Protein AF-A0A455URT0-F1 (afdb_monomer_lite)

Structure (mmCIF, N/CA/C/O backbone):
data_AF-A0A455URT0-F1
#
_entry.id   AF-A0A455URT0-F1
#
loop_
_atom_site.group_PDB
_atom_site.id
_atom_site.type_symbol
_atom_site.label_atom_id
_atom_site.label_alt_id
_atom_site.label_comp_id
_atom_site.label_asym_id
_atom_site.label_entity_id
_atom_site.label_seq_id
_atom_site.pdbx_PDB_ins_code
_atom_site.Cartn_x
_atom_site.Cartn_y
_atom_site.Cartn_z
_atom_site.occupancy
_atom_site.B_iso_or_equiv
_atom_site.auth_seq_id
_atom_site.auth_comp_id
_atom_site.auth_asym_id
_atom_site.auth_atom_id
_atom_site.pdbx_PDB_model_num
ATOM 1 N N . MET A 1 1 ? -12.217 -16.930 -25.589 1.00 48.00 1 MET A N 1
ATOM 2 C CA . MET A 1 1 ? -11.217 -16.980 -24.500 1.00 48.00 1 MET A CA 1
ATOM 3 C C . MET A 1 1 ? -11.124 -18.417 -24.024 1.00 48.00 1 MET A C 1
ATOM 5 O O . MET A 1 1 ? -12.172 -19.019 -23.833 1.00 48.00 1 MET A O 1
ATOM 9 N N . LYS A 1 2 ? -9.920 -18.986 -23.893 1.00 61.09 2 LYS A N 1
ATOM 10 C CA . LYS A 1 2 ? -9.748 -20.207 -23.088 1.00 61.09 2 LYS A CA 1
ATOM 11 C C . LYS A 1 2 ? -9.904 -19.805 -21.618 1.00 61.09 2 LYS A C 1
ATOM 13 O O . LYS A 1 2 ? -9.443 -18.723 -21.259 1.00 61.09 2 LYS A O 1
ATOM 18 N N . GLY A 1 3 ? -10.580 -20.623 -20.815 1.00 75.56 3 GLY A N 1
ATOM 19 C CA . GLY A 1 3 ? -10.570 -20.446 -19.363 1.00 75.56 3 GLY A CA 1
ATOM 20 C C . GLY A 1 3 ? -9.147 -20.624 -18.839 1.00 75.56 3 GLY A C 1
ATOM 21 O O . GLY A 1 3 ? -8.399 -21.433 -19.388 1.00 75.56 3 GLY A O 1
ATOM 22 N N . ALA A 1 4 ? -8.768 -19.830 -17.844 1.00 79.69 4 ALA A N 1
ATOM 23 C CA . ALA A 1 4 ? -7.554 -20.055 -17.073 1.00 79.69 4 ALA A CA 1
ATOM 24 C C . ALA A 1 4 ? -7.911 -20.902 -15.847 1.00 79.69 4 ALA A C 1
ATOM 26 O O . ALA A 1 4 ? -8.999 -20.736 -15.288 1.00 79.69 4 ALA A O 1
ATOM 27 N N . ASP A 1 5 ? -7.008 -21.796 -15.453 1.00 87.00 5 ASP A N 1
ATOM 28 C CA . ASP A 1 5 ? -7.160 -22.555 -14.217 1.00 87.00 5 ASP A CA 1
ATOM 29 C C . ASP A 1 5 ? -7.075 -21.609 -13.012 1.00 87.00 5 ASP A C 1
ATOM 31 O O . ASP A 1 5 ? -6.348 -20.612 -13.031 1.00 87.00 5 ASP A O 1
ATOM 35 N N . TYR A 1 6 ? -7.848 -21.906 -11.968 1.00 84.25 6 TYR A N 1
ATOM 36 C CA . TYR A 1 6 ? -7.786 -21.151 -10.722 1.00 84.25 6 TYR A CA 1
ATOM 37 C C . TYR A 1 6 ? -6.433 -21.380 -10.043 1.00 84.25 6 TYR A C 1
ATOM 39 O O . TYR A 1 6 ? -6.019 -22.520 -9.833 1.00 84.25 6 TYR A O 1
ATOM 47 N N . VAL A 1 7 ? -5.773 -20.286 -9.671 1.00 83.44 7 VAL A N 1
ATOM 48 C CA . VAL A 1 7 ? -4.539 -20.295 -8.887 1.00 83.44 7 VAL A CA 1
ATOM 49 C C . VAL A 1 7 ? -4.866 -19.734 -7.510 1.00 83.44 7 VAL A C 1
ATOM 51 O O . VAL A 1 7 ? -5.493 -18.679 -7.397 1.00 83.44 7 VAL A O 1
ATOM 54 N N . VAL A 1 8 ? -4.467 -20.461 -6.468 1.00 86.12 8 VAL A N 1
ATOM 55 C CA . VAL A 1 8 ? -4.637 -20.025 -5.078 1.00 86.12 8 VAL A CA 1
ATOM 56 C C . VAL A 1 8 ? -3.819 -18.743 -4.857 1.00 86.12 8 VAL A C 1
ATOM 58 O O . VAL A 1 8 ? -2.704 -18.658 -5.377 1.00 86.12 8 VAL A O 1
ATOM 61 N N . PRO A 1 9 ? -4.335 -17.744 -4.115 1.00 84.62 9 PRO A N 1
ATOM 62 C CA . PRO A 1 9 ? -3.558 -16.566 -3.745 1.00 84.62 9 PRO A CA 1
ATOM 63 C C . PRO A 1 9 ? -2.245 -16.942 -3.056 1.00 84.62 9 PRO A C 1
ATOM 65 O O . PRO A 1 9 ? -2.187 -17.914 -2.305 1.00 84.62 9 PRO A O 1
ATOM 68 N N . HIS A 1 10 ? -1.207 -16.136 -3.269 1.00 85.62 10 HIS A N 1
ATOM 69 C CA . HIS A 1 10 ? 0.114 -16.365 -2.674 1.00 85.62 10 HIS A CA 1
ATOM 70 C C . HIS A 1 10 ? 0.103 -16.236 -1.145 1.00 85.62 10 HIS A C 1
ATOM 72 O O . HIS A 1 10 ? 0.970 -16.772 -0.463 1.00 85.62 10 HIS A O 1
ATOM 78 N N . GLU A 1 11 ? -0.906 -15.554 -0.601 1.00 89.12 11 GLU A N 1
ATOM 79 C CA . GLU A 1 11 ? -1.123 -15.421 0.829 1.00 89.12 11 GLU A CA 1
ATOM 80 C C . GLU A 1 11 ? -2.595 -15.659 1.162 1.00 89.12 11 GLU A C 1
ATOM 82 O O . GLU A 1 11 ? -3.495 -15.058 0.567 1.00 89.12 11 GLU A O 1
ATOM 87 N N . ILE A 1 12 ? -2.816 -16.539 2.135 1.00 92.31 12 ILE A N 1
ATOM 88 C CA . ILE A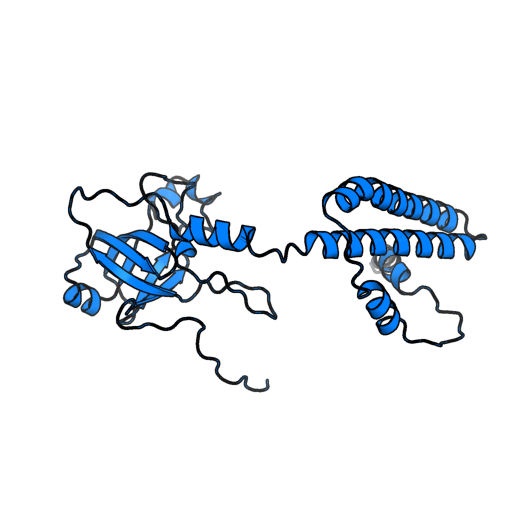 1 12 ? -4.122 -16.885 2.692 1.00 92.31 12 ILE A CA 1
ATOM 89 C C . ILE A 1 12 ? -4.144 -16.550 4.185 1.00 92.31 12 ILE A C 1
ATOM 91 O O . ILE A 1 12 ? -3.096 -16.451 4.827 1.00 92.31 12 ILE A O 1
ATOM 95 N N . VAL A 1 13 ? -5.344 -16.347 4.725 1.00 95.00 13 VAL A N 1
ATOM 96 C CA . VAL A 1 13 ? -5.545 -16.149 6.165 1.00 95.00 13 VAL A CA 1
ATOM 97 C C . VAL A 1 13 ? -5.275 -17.438 6.936 1.00 95.00 13 VAL A C 1
ATOM 99 O O . VAL A 1 13 ? -5.480 -18.538 6.418 1.00 95.00 13 VAL A O 1
ATOM 102 N N . ASP A 1 14 ? -4.828 -17.291 8.177 1.00 95.56 14 ASP A N 1
ATOM 103 C CA . ASP A 1 14 ? -4.609 -18.384 9.124 1.00 95.56 14 ASP A CA 1
ATOM 104 C C . ASP A 1 14 ? -5.007 -17.961 10.547 1.00 95.56 14 ASP A C 1
ATOM 106 O O . ASP A 1 14 ? -5.666 -16.939 10.741 1.00 95.56 14 ASP A O 1
ATOM 110 N N . GLU A 1 15 ? -4.667 -18.776 11.546 1.00 95.38 15 GLU A N 1
ATOM 111 C CA . GLU A 1 15 ? -5.014 -18.507 12.945 1.00 95.38 15 GLU A CA 1
ATOM 112 C C . GLU A 1 15 ? -4.318 -17.249 13.497 1.00 95.38 15 GLU A C 1
ATOM 114 O O . GLU A 1 15 ? -4.901 -16.555 14.332 1.00 95.38 15 GLU A O 1
ATOM 119 N N . ASP A 1 16 ? -3.121 -16.920 12.999 1.00 96.00 16 ASP A N 1
ATOM 120 C CA . ASP A 1 16 ? -2.343 -15.754 13.433 1.00 96.00 16 ASP A CA 1
ATOM 121 C C . ASP A 1 16 ? -2.785 -14.464 12.719 1.00 96.00 16 ASP A C 1
ATOM 123 O O . ASP A 1 16 ? -2.787 -13.384 13.320 1.00 96.00 16 ASP A O 1
ATOM 127 N N . TYR A 1 17 ? -3.194 -14.577 11.450 1.00 96.94 17 TYR A N 1
ATOM 128 C CA . TYR A 1 17 ? -3.644 -13.488 10.580 1.00 96.94 17 TYR A CA 1
ATOM 129 C C . TYR A 1 17 ? -5.013 -13.822 9.957 1.00 96.94 17 TYR A C 1
ATOM 131 O O . TYR A 1 17 ? -5.090 -14.181 8.775 1.00 96.94 17 TYR A O 1
ATOM 139 N N . PRO A 1 18 ? -6.110 -13.712 10.732 1.00 96.88 18 PRO A N 1
ATOM 140 C CA . PRO A 1 18 ? -7.411 -14.274 10.366 1.00 96.88 18 PRO A CA 1
ATOM 141 C C . PRO A 1 18 ? -8.256 -13.400 9.426 1.00 96.88 18 PRO A C 1
ATOM 143 O O . PRO A 1 18 ? -9.383 -13.778 9.108 1.00 96.88 18 PRO A O 1
ATOM 146 N N . LEU A 1 19 ? -7.771 -12.223 9.014 1.00 97.50 19 LEU A N 1
ATOM 147 C CA . LEU A 1 19 ? -8.542 -11.250 8.233 1.00 97.50 19 LEU A CA 1
ATOM 148 C C . LEU A 1 19 ? -7.900 -10.972 6.870 1.00 97.50 19 LEU A C 1
ATOM 150 O O . LEU A 1 19 ? -6.680 -10.874 6.746 1.00 97.50 19 LEU A O 1
ATOM 154 N N . HIS A 1 20 ? -8.730 -10.778 5.846 1.00 96.81 20 HIS A N 1
ATOM 155 C CA . HIS A 1 20 ? -8.296 -10.383 4.508 1.00 96.81 20 HIS A CA 1
ATOM 156 C C . HIS A 1 20 ? -8.253 -8.858 4.362 1.00 96.81 20 HIS A C 1
ATOM 158 O O . HIS A 1 20 ? -9.289 -8.195 4.327 1.00 96.81 20 HIS A O 1
ATOM 164 N N . LEU A 1 21 ? -7.060 -8.292 4.195 1.00 97.19 21 LEU A N 1
ATOM 165 C CA . LEU A 1 21 ? -6.868 -6.882 3.869 1.00 97.19 21 LEU A CA 1
ATOM 166 C C . LEU A 1 21 ? -7.025 -6.635 2.370 1.00 97.19 21 LEU A C 1
ATOM 168 O O . LEU A 1 21 ? -6.303 -7.202 1.555 1.00 97.19 21 LEU A O 1
ATOM 172 N N . THR A 1 22 ? -7.899 -5.697 2.015 1.00 95.88 22 THR A N 1
ATOM 173 C CA . THR A 1 22 ? -7.964 -5.100 0.679 1.00 95.88 22 THR A CA 1
ATOM 174 C C . THR A 1 22 ? -7.599 -3.622 0.737 1.00 95.88 22 THR A C 1
ATOM 176 O O . THR A 1 22 ? -8.107 -2.859 1.557 1.00 95.88 22 THR A O 1
ATOM 179 N N . THR A 1 23 ? -6.758 -3.177 -0.195 1.00 95.69 23 THR A N 1
ATOM 180 C CA . THR A 1 23 ? -6.404 -1.760 -0.326 1.00 95.69 23 THR A CA 1
ATOM 181 C C . THR A 1 23 ? -7.210 -1.084 -1.430 1.00 95.69 23 THR A C 1
ATOM 183 O O . THR A 1 23 ? -7.567 -1.687 -2.453 1.00 95.69 23 THR A O 1
ATOM 186 N N . GLY A 1 24 ? -7.459 0.215 -1.299 1.00 94.88 24 GLY A N 1
ATOM 187 C CA . GLY A 1 24 ? -8.105 0.964 -2.371 1.00 94.88 24 GLY A CA 1
ATOM 188 C C . GLY A 1 24 ? -8.037 2.467 -2.218 1.00 94.88 24 GLY A C 1
ATOM 189 O O . GLY A 1 24 ? -7.155 3.005 -1.551 1.00 94.88 24 GLY A O 1
ATOM 190 N N . ARG A 1 25 ? -8.940 3.137 -2.935 1.00 96.19 25 ARG A N 1
ATOM 191 C CA . ARG A 1 25 ? -8.958 4.591 -3.054 1.00 96.19 25 ARG A CA 1
ATOM 192 C C . ARG A 1 25 ? -10.165 5.180 -2.353 1.00 96.19 25 ARG A C 1
ATOM 194 O O . ARG A 1 25 ? -11.229 4.572 -2.348 1.00 96.19 25 ARG A O 1
ATOM 201 N N . VAL A 1 26 ? -10.005 6.398 -1.860 1.00 95.31 26 VAL A N 1
ATOM 202 C CA . VAL A 1 26 ? -11.117 7.262 -1.466 1.00 95.31 26 VAL A CA 1
ATOM 203 C C . VAL A 1 26 ? -11.307 8.339 -2.522 1.00 95.31 26 VAL A C 1
ATOM 205 O O . VAL A 1 26 ? -10.351 8.767 -3.164 1.00 95.31 26 VAL A O 1
ATOM 208 N N . VAL A 1 27 ? -12.546 8.792 -2.697 1.00 95.31 27 VAL A N 1
ATOM 209 C CA . VAL A 1 27 ? -12.924 9.734 -3.766 1.00 95.31 27 VAL A CA 1
ATOM 210 C C . VAL A 1 27 ? -12.110 11.033 -3.719 1.00 95.31 27 VAL A C 1
ATOM 212 O O . VAL A 1 27 ? -11.771 11.587 -4.760 1.00 95.31 27 VAL A O 1
ATOM 215 N N . PHE A 1 28 ? -11.764 11.501 -2.520 1.00 96.44 28 PHE A N 1
ATOM 216 C CA . PHE A 1 28 ? -11.120 12.799 -2.312 1.00 96.44 28 PHE A CA 1
ATOM 217 C C . PHE A 1 28 ? -9.605 12.803 -2.550 1.00 96.44 28 PHE A C 1
ATOM 219 O O . PHE A 1 28 ? -9.005 13.874 -2.604 1.00 96.44 28 PHE A O 1
ATOM 226 N N . GLN A 1 29 ? -8.968 11.636 -2.686 1.00 96.31 29 GLN A N 1
ATOM 227 C CA . GLN A 1 29 ? -7.512 11.534 -2.758 1.00 96.31 29 GLN A CA 1
ATOM 228 C C . GLN A 1 29 ? -7.050 10.813 -4.024 1.00 96.31 29 GLN A C 1
ATOM 230 O O . GLN A 1 29 ? -7.648 9.841 -4.483 1.00 96.31 29 GLN A O 1
ATOM 235 N N . PHE A 1 30 ? -5.939 11.282 -4.596 1.00 95.69 30 PHE A N 1
ATOM 236 C CA . PHE A 1 30 ? -5.365 10.708 -5.810 1.00 95.69 30 PHE A CA 1
ATOM 237 C C . PHE A 1 30 ? -3.953 10.183 -5.558 1.00 95.69 30 PHE A C 1
ATOM 239 O O . PHE A 1 30 ? -3.078 10.922 -5.108 1.00 95.69 30 PHE A O 1
ATOM 246 N N . HIS A 1 31 ? -3.733 8.902 -5.877 1.00 94.19 31 HIS A N 1
ATOM 247 C CA . HIS A 1 31 ? -2.480 8.179 -5.620 1.00 94.19 31 HIS A CA 1
ATOM 248 C C . HIS A 1 31 ? -1.923 8.455 -4.219 1.00 94.19 31 HIS A C 1
ATOM 250 O O . HIS A 1 31 ? -2.666 8.436 -3.255 1.00 94.19 31 HIS A O 1
ATOM 256 N N . THR A 1 32 ? -0.641 8.731 -4.069 1.00 92.06 32 THR A N 1
ATOM 257 C CA . THR A 1 32 ? -0.009 8.966 -2.772 1.00 92.06 32 THR A CA 1
ATOM 258 C C . THR A 1 32 ? -0.213 10.391 -2.266 1.00 92.06 32 THR A C 1
ATOM 260 O O . THR A 1 32 ? 0.600 10.853 -1.491 1.00 92.06 32 THR A O 1
ATOM 263 N N . ARG A 1 33 ? -1.253 11.113 -2.717 1.00 94.12 33 ARG A N 1
ATOM 264 C CA . ARG A 1 33 ? -1.634 12.474 -2.282 1.00 94.12 33 ARG A CA 1
ATOM 265 C C . ARG A 1 33 ? -0.633 13.600 -2.565 1.00 94.12 33 ARG A C 1
ATOM 267 O O . ARG A 1 33 ? -0.898 14.733 -2.178 1.00 94.12 33 ARG A O 1
ATOM 274 N N . THR A 1 34 ? 0.420 13.363 -3.347 1.00 90.94 34 THR A N 1
ATOM 275 C CA . THR A 1 34 ? 1.429 14.386 -3.717 1.00 90.94 34 THR A CA 1
ATOM 276 C C . THR A 1 34 ? 0.862 15.626 -4.416 1.00 90.94 34 THR A C 1
ATOM 278 O O . THR A 1 34 ? 1.523 16.653 -4.485 1.00 90.94 34 THR A O 1
ATOM 281 N N . LYS A 1 35 ? -0.365 15.552 -4.948 1.00 91.88 35 LYS A N 1
ATOM 282 C CA . LYS A 1 35 ? -1.110 16.712 -5.465 1.00 91.88 35 LYS A CA 1
ATOM 283 C C . LYS A 1 35 ? -2.302 17.074 -4.586 1.00 91.88 35 LYS A C 1
ATOM 285 O O . LYS A 1 35 ? -2.491 18.241 -4.264 1.00 91.88 35 LYS A O 1
ATOM 290 N N . THR A 1 36 ? -3.121 16.089 -4.218 1.00 94.06 36 THR A N 1
ATOM 291 C CA . THR A 1 36 ? -4.407 16.338 -3.551 1.00 94.06 36 THR A CA 1
ATOM 292 C C . THR A 1 36 ? -4.261 16.786 -2.100 1.00 94.06 36 THR A C 1
ATOM 294 O O . THR A 1 36 ? -5.122 17.525 -1.640 1.00 94.06 36 THR A O 1
ATOM 297 N N . ALA A 1 37 ? -3.158 16.462 -1.411 1.00 90.75 37 ALA A N 1
ATOM 298 C CA . ALA A 1 37 ? -2.885 16.995 -0.071 1.00 90.75 37 ALA A CA 1
ATOM 299 C C . ALA A 1 37 ? -2.695 18.522 -0.054 1.00 90.75 37 ALA A C 1
ATOM 301 O O . ALA A 1 37 ? -2.942 19.155 0.967 1.00 90.75 37 ALA A O 1
ATOM 302 N N . HIS A 1 38 ? -2.284 19.129 -1.175 1.00 91.56 38 HIS A N 1
ATOM 303 C CA . HIS A 1 38 ? -2.110 20.582 -1.273 1.00 91.56 38 HIS A CA 1
ATOM 304 C C . HIS A 1 38 ? -3.429 21.343 -1.466 1.00 91.56 38 HIS A C 1
ATOM 306 O O . HIS A 1 38 ? -3.462 22.559 -1.288 1.00 91.56 38 HIS A O 1
ATOM 312 N N . SER A 1 39 ? -4.517 20.660 -1.834 1.00 96.06 39 SER A N 1
ATOM 313 C CA . SER A 1 39 ? -5.849 21.264 -1.849 1.00 96.06 39 SER A CA 1
ATOM 314 C C . SER A 1 39 ? -6.457 21.130 -0.464 1.00 96.06 39 SER A C 1
ATOM 316 O O . SER A 1 39 ? -6.714 20.021 0.000 1.00 96.06 39 SER A O 1
ATOM 318 N N . ARG A 1 40 ? -6.715 22.268 0.182 1.00 95.00 40 ARG A N 1
ATOM 319 C CA . ARG A 1 40 ? -7.301 22.307 1.522 1.00 95.00 40 ARG A CA 1
ATOM 320 C C . ARG A 1 40 ? -8.630 21.554 1.572 1.00 95.00 40 ARG A C 1
ATOM 322 O O . ARG A 1 40 ? -8.806 20.714 2.441 1.00 95.00 40 ARG A O 1
ATOM 329 N N . GLU A 1 41 ? -9.516 21.796 0.611 1.00 96.75 41 GLU A N 1
ATOM 330 C CA . GLU A 1 41 ? -10.852 21.198 0.564 1.00 96.75 41 GLU A CA 1
ATOM 331 C C . GLU A 1 41 ? -10.789 19.665 0.436 1.00 96.75 41 GLU A C 1
ATOM 333 O O . GLU A 1 41 ? -11.526 18.950 1.112 1.00 96.75 41 GLU A O 1
ATOM 338 N N . LEU A 1 42 ? -9.878 19.139 -0.394 1.00 96.12 42 LEU A N 1
ATOM 339 C CA . LEU A 1 42 ? -9.681 17.690 -0.539 1.00 96.12 42 LEU A CA 1
ATOM 340 C C . LEU A 1 42 ? -9.007 17.076 0.689 1.00 96.12 42 LEU A C 1
ATOM 342 O O . LEU A 1 42 ? -9.329 15.953 1.082 1.00 96.12 42 LEU A O 1
ATOM 346 N N . ASN A 1 43 ? -8.073 17.806 1.296 1.00 93.12 43 ASN A N 1
ATOM 347 C CA . ASN A 1 43 ? -7.385 17.362 2.494 1.00 93.12 43 ASN A CA 1
ATOM 348 C C . ASN A 1 43 ? -8.333 17.291 3.699 1.00 93.12 43 ASN A C 1
ATOM 350 O O . ASN A 1 43 ? -8.334 16.292 4.405 1.00 93.12 43 ASN A O 1
ATOM 354 N N . GLU A 1 44 ? -9.194 18.290 3.889 1.00 95.00 44 GLU A N 1
ATOM 355 C CA . GLU A 1 44 ? -10.215 18.310 4.945 1.00 95.00 44 GLU A CA 1
ATOM 356 C C . GLU A 1 44 ? -11.273 17.208 4.765 1.00 95.00 44 GLU A C 1
ATOM 358 O O . GLU A 1 44 ? -11.765 16.662 5.751 1.00 95.00 44 GLU A O 1
ATOM 363 N N . ALA A 1 45 ? -11.599 16.835 3.522 1.00 95.62 45 ALA A N 1
ATOM 364 C CA . ALA A 1 45 ? -12.573 15.780 3.236 1.00 95.62 45 ALA A CA 1
ATOM 365 C C . ALA A 1 45 ? -12.060 14.358 3.544 1.00 95.62 45 ALA A C 1
ATOM 367 O O . ALA A 1 45 ? -12.852 13.454 3.816 1.00 95.62 45 ALA A O 1
ATOM 368 N N . ALA A 1 46 ? -10.744 14.138 3.494 1.00 95.56 46 ALA A N 1
ATOM 369 C CA . ALA A 1 46 ? -10.116 12.860 3.824 1.00 95.56 46 ALA A CA 1
ATOM 370 C C . ALA A 1 46 ? -8.728 13.089 4.449 1.00 95.56 46 ALA A C 1
ATOM 372 O O . ALA A 1 46 ? -7.710 12.832 3.787 1.00 95.56 46 ALA A O 1
ATOM 373 N N . PRO A 1 47 ? -8.680 13.583 5.700 1.00 93.62 47 PRO A N 1
ATOM 374 C CA . PRO A 1 47 ? -7.444 14.060 6.321 1.00 93.62 47 PRO A CA 1
ATOM 375 C C . PRO A 1 47 ? -6.509 12.924 6.724 1.00 93.62 47 PRO A C 1
ATOM 377 O O . PRO A 1 47 ? -5.295 13.114 6.760 1.00 93.62 47 PRO A O 1
ATOM 380 N N . ASP A 1 48 ? -7.060 11.739 6.985 1.00 95.69 48 ASP A N 1
ATOM 381 C CA . ASP A 1 48 ? -6.315 10.626 7.556 1.00 95.69 48 ASP A CA 1
ATOM 382 C C . ASP A 1 48 ? -6.791 9.262 7.036 1.00 95.69 48 ASP A C 1
ATOM 384 O O . ASP A 1 48 ? -7.892 9.130 6.487 1.00 95.69 48 ASP A O 1
ATOM 388 N N . ALA A 1 49 ? -5.941 8.251 7.216 1.00 96.81 49 ALA A N 1
ATOM 389 C CA . ALA A 1 49 ? -6.279 6.858 6.964 1.00 96.81 49 ALA A CA 1
ATOM 390 C C . ALA A 1 49 ? -7.343 6.359 7.955 1.00 96.81 49 ALA A C 1
ATOM 392 O O . ALA A 1 49 ? -7.534 6.920 9.032 1.00 96.81 49 ALA A O 1
ATOM 393 N N . PHE A 1 50 ? -8.016 5.269 7.599 1.00 97.94 50 PHE A N 1
ATOM 394 C CA . PHE A 1 50 ? -8.938 4.543 8.471 1.00 97.94 50 PHE A CA 1
ATOM 395 C C . PHE A 1 50 ? -8.861 3.049 8.158 1.00 97.94 50 PHE A C 1
ATOM 397 O O . PHE A 1 50 ? -8.524 2.677 7.031 1.00 97.94 50 PHE A O 1
ATOM 404 N N . ILE A 1 51 ? -9.197 2.215 9.138 1.00 98.44 51 ILE A N 1
ATOM 405 C CA . ILE A 1 51 ? -9.379 0.773 8.957 1.00 98.44 51 ILE A CA 1
ATOM 406 C C . ILE A 1 51 ? -10.871 0.497 8.998 1.00 98.44 51 ILE A C 1
ATOM 408 O O . ILE A 1 51 ? -11.511 0.674 10.031 1.00 98.44 51 ILE A O 1
ATOM 412 N N . GLN A 1 52 ? -11.428 0.097 7.861 1.00 98.38 52 GLN A N 1
ATOM 413 C CA . GLN A 1 52 ? -12.829 -0.273 7.763 1.00 98.38 52 GLN A CA 1
ATOM 414 C C . GLN A 1 52 ? -13.013 -1.771 7.982 1.00 98.38 52 GLN A C 1
ATOM 416 O O . GLN A 1 52 ? -12.312 -2.569 7.363 1.00 98.38 52 GLN A O 1
ATOM 421 N N . LEU A 1 53 ? -13.962 -2.128 8.844 1.00 98.00 53 LEU A N 1
ATOM 422 C CA . LEU A 1 53 ? -14.292 -3.503 9.217 1.00 98.00 53 LEU A CA 1
ATOM 423 C C . LEU A 1 53 ? -15.807 -3.680 9.383 1.00 98.00 53 LEU A C 1
ATOM 425 O O . LEU A 1 53 ? -16.543 -2.701 9.553 1.00 98.00 53 LEU A O 1
ATOM 429 N N . ASN A 1 54 ? -16.255 -4.932 9.309 1.00 98.12 54 ASN A N 1
ATOM 430 C CA . ASN A 1 54 ? -17.653 -5.307 9.488 1.00 98.12 54 ASN A CA 1
ATOM 431 C C . ASN A 1 54 ? -18.082 -5.164 10.962 1.00 98.12 54 ASN A C 1
ATOM 433 O O . ASN A 1 54 ? -17.259 -5.296 11.870 1.00 98.12 54 ASN A O 1
ATOM 437 N N . GLY A 1 55 ? -19.375 -4.926 11.205 1.00 97.50 55 GLY A N 1
ATOM 438 C CA . GLY A 1 55 ? -19.937 -4.837 12.557 1.00 97.50 55 GLY A CA 1
ATOM 439 C C . GLY A 1 55 ? -19.781 -6.117 13.388 1.00 97.50 55 GLY A C 1
ATOM 440 O O . GLY A 1 55 ? -19.413 -6.032 14.553 1.00 97.50 55 GLY A O 1
ATOM 441 N N . GLU A 1 56 ? -19.970 -7.298 12.797 1.00 96.56 56 GLU A N 1
ATOM 442 C CA . GLU A 1 56 ? -19.818 -8.592 13.480 1.00 96.56 56 GLU A CA 1
ATOM 443 C C . GLU A 1 56 ? -18.365 -8.840 13.909 1.00 96.56 56 GLU A C 1
ATOM 445 O O . GLU A 1 56 ? -18.099 -9.319 15.013 1.00 96.56 56 GLU A O 1
ATOM 450 N N . ASP A 1 57 ? -17.403 -8.465 13.061 1.00 97.06 57 ASP A N 1
ATOM 451 C CA . ASP A 1 57 ? -15.983 -8.531 13.406 1.00 97.06 57 ASP A CA 1
ATOM 452 C C . ASP A 1 57 ? -15.618 -7.522 14.491 1.00 97.06 57 ASP A C 1
ATOM 454 O O . ASP A 1 57 ? -14.857 -7.852 15.401 1.00 97.06 57 ASP A O 1
ATOM 458 N N . ALA A 1 58 ? -16.176 -6.312 14.422 1.00 97.38 58 ALA A N 1
ATOM 459 C CA . ALA A 1 58 ? -15.968 -5.284 15.430 1.00 97.38 58 ALA A CA 1
ATOM 460 C C . ALA A 1 58 ? -16.483 -5.741 16.805 1.00 97.38 58 ALA A C 1
ATOM 462 O O . ALA A 1 58 ? -15.746 -5.668 17.788 1.00 97.38 58 ALA A O 1
ATOM 463 N N . GLU A 1 59 ? -17.691 -6.309 16.867 1.00 96.75 59 GLU A N 1
ATOM 464 C CA . GLU A 1 59 ? -18.260 -6.887 18.090 1.00 96.75 59 GLU A CA 1
ATOM 465 C C . GLU A 1 59 ? -17.407 -8.042 18.625 1.00 96.75 59 GLU A C 1
ATOM 467 O O . GLU A 1 59 ? -17.063 -8.065 19.810 1.00 96.75 59 GLU A O 1
ATOM 472 N N . ARG A 1 60 ? -16.999 -8.973 17.752 1.00 95.69 60 ARG A N 1
ATOM 473 C CA . ARG A 1 60 ? -16.147 -10.117 18.113 1.00 95.69 60 ARG A CA 1
ATOM 474 C C . ARG A 1 60 ? -14.793 -9.686 18.680 1.00 95.69 60 ARG A C 1
ATOM 476 O O . ARG A 1 60 ? -14.268 -10.354 19.569 1.00 95.69 60 ARG A O 1
ATOM 483 N N . LEU A 1 61 ? -14.227 -8.598 18.162 1.00 95.62 61 LEU A N 1
ATOM 484 C CA . LEU A 1 61 ? -12.913 -8.078 18.549 1.00 95.62 61 LEU A CA 1
ATOM 485 C C . LEU A 1 61 ? -12.978 -6.996 19.643 1.00 95.62 61 LEU A C 1
ATOM 487 O O . LEU A 1 61 ? -11.929 -6.544 20.101 1.00 95.62 61 LEU A O 1
ATOM 491 N N . GLY A 1 62 ? -14.172 -6.576 20.079 1.00 97.06 62 GLY A N 1
ATOM 492 C CA . GLY A 1 62 ? -14.339 -5.497 21.062 1.00 97.06 62 GLY A CA 1
ATOM 493 C C . GLY A 1 62 ? -13.869 -4.125 20.557 1.00 97.06 62 GLY A C 1
ATOM 494 O O . GLY A 1 62 ? -13.329 -3.324 21.328 1.00 97.06 62 GLY A O 1
ATOM 495 N N . ILE A 1 63 ? -14.028 -3.885 19.255 1.00 97.88 63 ILE A N 1
ATOM 496 C CA . ILE A 1 63 ? -13.652 -2.655 18.556 1.00 97.88 63 ILE A CA 1
ATOM 497 C C . ILE A 1 63 ? -14.893 -1.781 18.379 1.00 97.88 63 ILE A C 1
ATOM 499 O O . ILE A 1 63 ? -15.926 -2.230 17.893 1.00 97.88 63 ILE A O 1
ATOM 503 N N . GLU A 1 64 ? -14.767 -0.510 18.728 1.00 97.88 64 GLU A N 1
ATOM 504 C CA . GLU A 1 64 ? -15.778 0.520 18.539 1.00 97.88 64 GLU A CA 1
ATOM 505 C C . GLU A 1 64 ? -15.355 1.508 17.444 1.00 97.88 64 GLU A C 1
ATOM 507 O O . GLU A 1 64 ? -14.190 1.604 17.047 1.00 97.88 64 GLU A O 1
ATOM 512 N N . GLU A 1 65 ? -16.322 2.271 16.938 1.00 97.94 65 GLU A N 1
ATOM 513 C CA . GLU A 1 65 ? -16.079 3.332 15.962 1.00 97.94 65 GLU A CA 1
ATOM 514 C C . GLU A 1 65 ? -15.014 4.313 16.483 1.00 97.94 65 GLU A C 1
ATOM 516 O O . GLU A 1 65 ? -15.107 4.801 17.610 1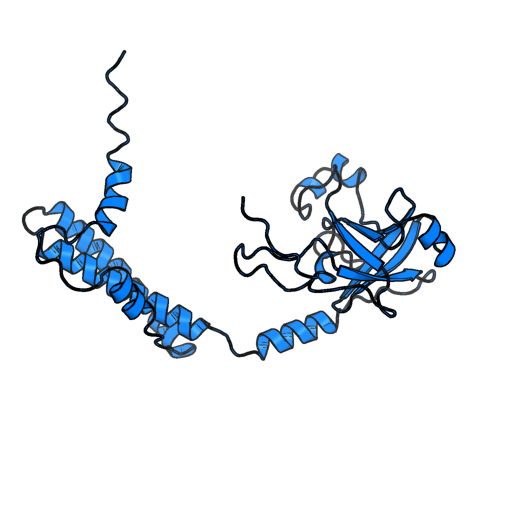.00 97.94 65 GLU A O 1
ATOM 521 N N . ARG A 1 66 ? -14.030 4.648 15.637 1.00 97.62 66 ARG A N 1
ATOM 522 C CA . ARG A 1 66 ? -12.875 5.520 15.938 1.00 97.62 66 ARG A CA 1
ATOM 523 C C . ARG A 1 66 ? -11.842 4.988 16.928 1.00 97.62 66 ARG A C 1
ATOM 525 O O . ARG A 1 66 ? -10.881 5.716 17.188 1.00 97.62 66 ARG A O 1
ATOM 532 N N . ASP A 1 67 ? -11.959 3.758 17.424 1.00 98.25 67 ASP A N 1
ATOM 533 C CA . ASP A 1 67 ? -10.863 3.150 18.180 1.00 98.25 67 ASP A CA 1
ATOM 534 C C . ASP A 1 67 ? -9.574 3.164 17.362 1.00 98.25 67 ASP A C 1
ATOM 536 O O . ASP A 1 67 ? -9.577 2.854 16.171 1.00 98.25 67 ASP A O 1
ATOM 540 N N . MET A 1 68 ? -8.455 3.516 17.990 1.00 98.25 68 MET A N 1
ATOM 541 C CA . MET A 1 68 ? -7.165 3.429 17.317 1.00 98.25 68 MET A CA 1
ATOM 542 C C . MET A 1 68 ? -6.758 1.960 17.217 1.00 98.25 68 MET A C 1
ATOM 544 O O . MET A 1 68 ? -6.636 1.278 18.236 1.00 98.25 68 MET A O 1
ATOM 548 N N . LEU A 1 69 ? -6.538 1.477 15.997 1.00 98.38 69 LEU A N 1
ATOM 549 C CA . LEU A 1 69 ? -6.153 0.095 15.743 1.00 98.38 69 LEU A CA 1
ATOM 550 C C . LEU A 1 69 ? -4.741 0.028 15.178 1.00 98.38 69 LEU A C 1
ATOM 552 O O . LEU A 1 69 ? -4.363 0.862 14.355 1.00 98.38 69 LEU A O 1
ATOM 556 N N . GLN A 1 70 ? -4.007 -1.006 15.572 1.00 97.81 70 GLN A N 1
ATOM 557 C CA . GLN A 1 70 ? -2.894 -1.540 14.801 1.00 97.81 70 GLN A CA 1
ATOM 558 C C . GLN A 1 70 ? -3.441 -2.618 13.865 1.00 97.81 70 GLN A C 1
ATOM 560 O O . GLN A 1 70 ? -4.125 -3.545 14.304 1.00 97.81 70 GLN A O 1
ATOM 565 N N . ILE A 1 71 ? -3.137 -2.489 12.581 1.00 97.75 71 ILE A N 1
ATOM 566 C CA . ILE A 1 71 ? -3.307 -3.540 11.582 1.00 97.75 71 ILE A CA 1
ATOM 567 C C . ILE A 1 71 ? -1.922 -4.063 11.226 1.00 97.75 71 ILE A C 1
ATOM 569 O O . ILE A 1 71 ? -1.005 -3.276 11.001 1.00 97.75 71 ILE A O 1
ATOM 573 N N . GLU A 1 72 ? -1.760 -5.378 11.214 1.00 96.12 72 GLU A N 1
ATOM 574 C CA . GLU A 1 72 ? -0.453 -6.015 11.077 1.00 96.12 72 GLU A CA 1
ATOM 575 C C . GLU A 1 72 ? -0.542 -7.225 10.156 1.00 96.12 72 GLU A C 1
ATOM 577 O O . GLU A 1 72 ? -1.495 -8.002 10.225 1.00 96.12 72 GLU A O 1
ATOM 582 N N . SER A 1 73 ? 0.474 -7.384 9.316 1.00 95.06 73 SER A N 1
ATOM 583 C CA . SER A 1 73 ? 0.719 -8.563 8.488 1.00 95.06 73 SER A CA 1
ATOM 584 C C . SER A 1 73 ? 2.065 -9.185 8.853 1.00 95.06 73 SER A C 1
ATOM 586 O O . SER A 1 73 ? 2.839 -8.608 9.610 1.00 95.06 73 SER A O 1
ATOM 588 N N . ARG A 1 74 ? 2.416 -10.286 8.186 1.00 91.44 74 ARG A N 1
ATOM 589 C CA . ARG A 1 74 ? 3.752 -10.898 8.259 1.00 91.44 74 ARG A CA 1
ATOM 590 C C . ARG A 1 74 ? 4.905 -10.012 7.778 1.00 91.44 74 ARG A C 1
ATOM 592 O O . ARG A 1 74 ? 6.016 -10.507 7.735 1.00 91.44 74 ARG A O 1
ATOM 599 N N . ARG A 1 75 ? 4.664 -8.796 7.287 1.00 90.12 75 ARG A N 1
ATOM 600 C CA . ARG A 1 75 ? 5.702 -7.929 6.697 1.00 90.12 75 ARG A CA 1
ATOM 601 C C . ARG A 1 75 ? 5.862 -6.592 7.402 1.00 90.12 75 ARG A C 1
ATOM 603 O O . ARG A 1 75 ? 6.886 -5.959 7.211 1.00 90.12 75 ARG A O 1
ATOM 610 N N . GLY A 1 76 ? 4.862 -6.178 8.173 1.00 92.25 76 GLY A N 1
ATOM 611 C CA . GLY A 1 76 ? 4.811 -4.849 8.759 1.00 92.25 76 GLY A CA 1
ATOM 612 C C . GLY A 1 76 ? 3.412 -4.506 9.253 1.00 92.25 76 GLY A C 1
ATOM 613 O O . GLY A 1 76 ? 2.490 -5.333 9.207 1.00 92.25 76 GLY A O 1
ATOM 614 N N . TRP A 1 77 ? 3.249 -3.267 9.705 1.00 94.81 77 TRP A N 1
ATOM 615 C CA . TRP A 1 77 ? 2.026 -2.780 10.336 1.00 94.81 77 TRP A CA 1
ATOM 616 C C . TRP A 1 77 ? 1.720 -1.322 9.992 1.00 94.81 77 TRP A C 1
ATOM 618 O O . TRP A 1 77 ? 2.555 -0.562 9.501 1.00 94.81 77 TRP A O 1
ATOM 628 N N . ALA A 1 78 ? 0.492 -0.913 10.292 1.00 95.94 78 ALA A N 1
ATOM 629 C CA . ALA A 1 78 ? 0.064 0.475 10.247 1.00 95.94 78 ALA A CA 1
ATOM 630 C C . ALA A 1 78 ? -0.970 0.762 11.342 1.00 95.94 78 ALA A C 1
ATOM 632 O O . ALA A 1 78 ? -1.559 -0.152 11.919 1.00 95.94 78 ALA A O 1
ATOM 633 N N . TYR A 1 79 ? -1.218 2.046 11.604 1.00 97.44 79 TYR A N 1
ATOM 634 C CA . TYR A 1 79 ? -2.163 2.488 12.622 1.00 97.44 79 TYR A CA 1
ATOM 635 C C . TYR A 1 79 ? -3.172 3.478 12.069 1.00 97.44 79 TYR A C 1
ATOM 637 O O . TYR A 1 79 ? -2.821 4.521 11.503 1.00 97.44 79 TYR A O 1
ATOM 645 N N . ALA A 1 80 ? -4.447 3.200 12.293 1.00 97.81 80 ALA A N 1
ATOM 646 C CA . ALA A 1 80 ? -5.516 4.095 11.894 1.00 97.81 80 ALA A CA 1
ATOM 647 C C . ALA A 1 80 ? -6.776 3.884 12.746 1.00 97.81 80 ALA A C 1
ATOM 649 O O . ALA A 1 80 ? -6.966 2.808 13.314 1.00 97.81 80 ALA A O 1
ATOM 650 N N . PRO A 1 81 ? -7.645 4.903 12.845 1.00 98.06 81 PRO A N 1
ATOM 651 C CA . PRO A 1 81 ? -8.928 4.760 13.513 1.00 98.06 81 PRO A CA 1
ATOM 652 C C . PRO A 1 81 ? -9.827 3.748 12.793 1.00 98.06 81 PRO A C 1
ATOM 654 O O . PRO A 1 81 ? -9.883 3.706 11.558 1.00 98.06 81 PRO A O 1
ATOM 657 N N . ALA A 1 82 ? -10.566 2.977 13.584 1.00 98.44 82 ALA A N 1
ATOM 658 C CA . ALA A 1 82 ? -11.614 2.083 13.132 1.00 98.44 82 ALA A CA 1
ATOM 659 C C . ALA A 1 82 ? -12.754 2.866 12.468 1.00 98.44 82 ALA A C 1
ATOM 661 O O . ALA A 1 82 ? -13.142 3.941 12.934 1.00 98.44 82 ALA A O 1
ATOM 662 N N . ARG A 1 83 ? -13.309 2.292 11.403 1.00 98.38 83 ARG A N 1
ATOM 663 C CA . ARG A 1 83 ? -14.546 2.720 10.754 1.00 98.38 83 ARG A CA 1
ATOM 664 C C . ARG A 1 83 ? -15.437 1.507 10.550 1.00 98.38 83 ARG A C 1
ATOM 666 O O . ARG A 1 83 ? -15.170 0.680 9.683 1.00 98.38 83 ARG A O 1
ATOM 673 N N . ILE A 1 84 ? -16.507 1.400 11.312 1.00 98.12 84 ILE A N 1
ATOM 674 C CA . ILE A 1 84 ? -17.466 0.318 11.144 1.00 98.12 84 ILE A CA 1
ATOM 675 C C . ILE A 1 84 ? -18.302 0.635 9.904 1.00 98.12 84 ILE A C 1
ATOM 677 O O . ILE A 1 84 ? -18.812 1.745 9.731 1.00 98.12 84 ILE A O 1
ATOM 681 N N . GLY A 1 85 ? -18.405 -0.321 8.987 1.00 93.62 85 GLY A N 1
ATOM 682 C CA . GLY A 1 85 ? -19.130 -0.099 7.745 1.00 93.62 85 GLY A CA 1
ATOM 683 C C . GLY A 1 85 ? -19.503 -1.378 7.022 1.00 93.62 85 GLY A C 1
ATOM 684 O O . GLY A 1 85 ? -19.267 -2.484 7.499 1.00 93.62 85 GLY A O 1
ATOM 685 N N . ASP A 1 86 ? -20.086 -1.194 5.843 1.00 92.62 86 ASP A N 1
ATOM 686 C CA . ASP A 1 86 ? -20.601 -2.280 5.014 1.00 92.62 86 ASP A CA 1
ATOM 687 C C . ASP A 1 86 ? -19.467 -2.924 4.201 1.00 92.62 86 ASP A C 1
ATOM 689 O O . ASP A 1 86 ? -19.152 -2.516 3.081 1.00 92.62 86 ASP A O 1
ATOM 693 N N . ILE A 1 87 ? -18.773 -3.864 4.838 1.00 95.69 87 ILE A N 1
ATOM 694 C CA . ILE A 1 87 ? -17.760 -4.739 4.243 1.00 95.69 87 ILE A CA 1
ATOM 695 C C . ILE A 1 87 ? -18.064 -6.177 4.667 1.00 95.69 87 ILE A C 1
ATOM 697 O O . ILE A 1 87 ? -18.653 -6.391 5.723 1.00 95.69 87 ILE A O 1
ATOM 701 N N . GLU A 1 88 ? -17.692 -7.157 3.847 1.00 96.69 88 GLU A N 1
ATOM 702 C CA . GLU A 1 88 ? -17.908 -8.577 4.147 1.00 96.69 88 GLU A CA 1
ATOM 703 C C . GLU A 1 88 ? -17.220 -8.978 5.470 1.00 96.69 88 GLU A C 1
ATOM 705 O O . GLU A 1 88 ? -16.079 -8.558 5.704 1.00 96.69 88 GLU A O 1
ATOM 710 N N . PRO A 1 89 ? -17.851 -9.804 6.325 1.00 97.31 89 PRO A N 1
ATOM 711 C CA . PRO A 1 89 ? -17.174 -10.402 7.471 1.00 97.31 89 PRO A CA 1
ATOM 712 C C . PRO A 1 89 ? -15.859 -11.100 7.078 1.00 97.31 89 PRO A C 1
ATOM 714 O O . PRO A 1 89 ? -15.715 -11.671 5.993 1.00 97.31 89 PRO A O 1
ATOM 717 N N . GLY A 1 90 ? -14.859 -11.027 7.952 1.00 96.94 90 GLY A N 1
ATOM 718 C CA . GLY A 1 90 ? -13.508 -11.529 7.706 1.00 96.94 90 GLY A CA 1
ATOM 719 C C . GLY A 1 90 ? -12.652 -10.646 6.791 1.00 96.94 90 GLY A C 1
ATOM 720 O O . GLY A 1 90 ? -11.509 -11.008 6.509 1.00 96.94 90 GLY A O 1
ATOM 721 N N . HIS A 1 91 ? -13.162 -9.499 6.330 1.00 97.06 91 HIS A N 1
ATOM 722 C CA . HIS A 1 91 ? -12.436 -8.575 5.460 1.00 97.06 91 HIS A CA 1
ATOM 723 C C . HIS A 1 91 ? -12.237 -7.211 6.115 1.00 97.06 91 HIS A C 1
ATOM 725 O O . HIS A 1 91 ? -13.087 -6.697 6.840 1.00 97.06 91 HIS A O 1
ATOM 731 N N . VAL A 1 92 ? -11.103 -6.592 5.797 1.00 97.81 92 VAL A N 1
ATOM 732 C CA . VAL A 1 92 ? -10.759 -5.242 6.233 1.00 97.81 92 VAL A CA 1
ATOM 733 C C . VAL A 1 92 ? -10.296 -4.402 5.054 1.00 97.81 92 VAL A C 1
ATOM 735 O O . VAL A 1 92 ? -9.657 -4.889 4.118 1.00 97.81 92 VAL A O 1
ATOM 738 N N . PHE A 1 93 ? -10.610 -3.113 5.094 1.00 98.00 93 PHE A N 1
ATOM 739 C CA . PHE A 1 93 ? -10.208 -2.158 4.072 1.00 98.00 93 PHE A CA 1
ATOM 740 C C . PHE A 1 93 ? -9.376 -1.030 4.666 1.00 98.00 93 PHE A C 1
ATOM 742 O O . PHE A 1 93 ? -9.752 -0.435 5.673 1.00 98.00 93 PHE A O 1
ATOM 749 N N . MET A 1 94 ? -8.279 -0.680 3.995 1.00 97.88 94 MET A N 1
ATOM 750 C CA . MET A 1 94 ? -7.491 0.503 4.336 1.00 97.88 94 MET A CA 1
ATOM 751 C C . MET A 1 94 ? -7.009 1.219 3.060 1.00 97.88 94 MET A C 1
ATOM 753 O O . MET A 1 94 ? -6.496 0.580 2.133 1.00 97.88 94 MET A O 1
ATOM 757 N N . PRO A 1 95 ? -7.182 2.550 2.952 1.00 97.06 95 PRO A N 1
ATOM 758 C CA . PRO A 1 95 ? -6.767 3.293 1.771 1.00 97.06 95 PRO A CA 1
ATOM 759 C C . PRO A 1 95 ? -5.245 3.471 1.704 1.00 97.06 95 PRO A C 1
ATOM 761 O O . PRO A 1 95 ? -4.609 3.823 2.692 1.00 97.06 95 PRO A O 1
ATOM 764 N N . PHE A 1 96 ? -4.660 3.343 0.510 1.00 95.81 96 PHE A N 1
ATOM 765 C CA . PHE A 1 96 ? -3.198 3.425 0.315 1.00 95.81 96 PHE A CA 1
ATOM 766 C C . PHE A 1 96 ? -2.637 4.846 0.166 1.00 95.81 96 PHE A C 1
ATOM 768 O O . PHE A 1 96 ? -1.483 5.048 -0.201 1.00 95.81 96 PHE A O 1
ATOM 775 N N . HIS A 1 97 ? -3.469 5.855 0.396 1.00 96.50 97 HIS A N 1
ATOM 776 C CA . HIS A 1 97 ? -3.142 7.248 0.113 1.00 96.50 97 HIS A CA 1
ATOM 777 C C . HIS A 1 97 ? -2.165 7.888 1.112 1.00 96.50 97 HIS A C 1
ATOM 779 O O . HIS A 1 97 ? -1.615 8.947 0.814 1.00 96.50 97 HIS A O 1
ATOM 785 N N . TYR A 1 98 ? -1.992 7.282 2.284 1.00 95.56 98 TYR A N 1
ATOM 786 C CA . TYR A 1 98 ? -1.333 7.860 3.456 1.00 95.56 98 TYR A CA 1
ATOM 787 C C . TYR A 1 98 ? -0.013 7.138 3.732 1.00 95.56 98 TYR A C 1
ATOM 789 O O . TYR A 1 98 ? 0.089 5.937 3.485 1.00 95.56 98 TYR A O 1
ATOM 797 N N . GLY A 1 99 ? 0.998 7.850 4.228 1.00 91.69 99 GLY A N 1
ATOM 798 C CA . GLY A 1 99 ? 2.294 7.255 4.536 1.00 91.69 99 GLY A CA 1
ATOM 799 C C . GLY A 1 99 ? 3.214 8.209 5.289 1.00 91.69 99 GLY A C 1
ATOM 800 O O . GLY A 1 99 ? 2.752 9.058 6.042 1.00 91.69 99 GLY A O 1
ATOM 801 N N . TYR A 1 100 ? 4.520 8.042 5.085 1.00 87.19 100 TYR A N 1
ATOM 802 C CA . TYR A 1 100 ? 5.556 8.746 5.850 1.00 87.19 100 TYR A CA 1
ATOM 803 C C . TYR A 1 100 ? 5.804 10.188 5.403 1.00 87.19 100 TYR A C 1
ATOM 805 O O . TYR A 1 100 ? 6.304 10.997 6.172 1.00 87.19 100 TYR A O 1
ATOM 813 N N . TRP A 1 101 ? 5.510 10.515 4.143 1.00 85.81 101 TRP A N 1
ATOM 814 C CA . TRP A 1 101 ? 5.866 11.823 3.587 1.00 85.81 101 TRP A CA 1
ATOM 815 C C . TRP A 1 101 ? 4.895 12.934 4.014 1.00 85.81 101 TRP A C 1
ATOM 817 O O . TRP A 1 101 ? 5.267 14.104 3.962 1.00 85.81 101 TRP A O 1
ATOM 827 N N . ASP A 1 102 ? 3.654 12.587 4.381 1.00 86.38 102 ASP A N 1
ATOM 828 C CA . ASP A 1 102 ? 2.601 13.562 4.683 1.00 86.38 102 ASP A CA 1
ATOM 829 C C . ASP A 1 102 ? 2.371 13.798 6.182 1.00 86.38 102 ASP A C 1
ATOM 831 O O . ASP A 1 102 ? 1.956 14.893 6.554 1.00 86.38 102 ASP A O 1
ATOM 835 N N . ASN A 1 103 ? 2.619 12.799 7.030 1.00 86.38 103 ASN A N 1
ATOM 836 C CA . ASN A 1 103 ? 2.614 12.919 8.491 1.00 86.38 103 ASN A CA 1
ATOM 837 C C . ASN A 1 103 ? 3.412 11.733 9.071 1.00 86.38 103 ASN A C 1
ATOM 839 O O . ASN A 1 103 ? 3.156 10.584 8.701 1.00 86.38 103 ASN A O 1
ATOM 843 N N . ASP A 1 104 ? 4.367 12.039 9.951 1.00 86.25 104 ASP A N 1
ATOM 844 C CA . ASP A 1 104 ? 5.330 11.128 10.579 1.00 86.25 104 ASP A CA 1
ATOM 845 C C . ASP A 1 104 ? 4.991 10.757 12.038 1.00 86.25 104 ASP A C 1
ATOM 847 O O . ASP A 1 104 ? 5.730 10.007 12.666 1.00 86.25 104 ASP A O 1
ATOM 851 N N . GLU A 1 105 ? 3.851 11.206 12.571 1.00 91.44 105 GLU A N 1
ATOM 852 C CA . GLU A 1 105 ? 3.387 10.892 13.931 1.00 91.44 105 GLU A CA 1
ATOM 853 C C . GLU A 1 105 ? 3.123 9.394 14.125 1.00 91.44 105 GLU A C 1
ATOM 855 O O . GLU A 1 105 ? 3.241 8.883 15.241 1.00 91.44 105 GLU A O 1
ATOM 860 N N . ARG A 1 106 ? 2.712 8.692 13.056 1.00 93.81 106 ARG A N 1
ATOM 861 C CA . ARG A 1 106 ? 2.521 7.235 13.066 1.00 93.81 106 ARG A CA 1
ATOM 862 C C . ARG A 1 106 ? 2.593 6.586 11.678 1.00 93.81 106 ARG A C 1
ATOM 864 O O . ARG A 1 106 ? 2.239 7.232 10.687 1.00 93.81 106 ARG A O 1
ATOM 871 N N . PRO A 1 107 ? 2.945 5.288 11.581 1.00 94.50 107 PRO A N 1
ATOM 872 C CA . PRO A 1 107 ? 2.923 4.543 10.331 1.00 94.50 107 PRO A CA 1
ATOM 873 C C . PRO A 1 107 ? 1.490 4.382 9.834 1.00 94.50 107 PRO A C 1
ATOM 875 O O . PRO A 1 107 ? 0.614 3.899 10.550 1.00 94.50 107 PRO A O 1
ATOM 878 N N . ARG A 1 108 ? 1.240 4.799 8.592 1.00 95.69 108 ARG A N 1
ATOM 879 C CA . ARG A 1 108 ? -0.089 4.744 7.947 1.00 95.69 108 ARG A CA 1
ATOM 880 C C . ARG A 1 108 ? -0.050 4.130 6.549 1.00 95.69 108 ARG A C 1
ATOM 882 O O . ARG A 1 108 ? -1.069 4.090 5.862 1.00 95.69 108 ARG A O 1
ATOM 889 N N . ALA A 1 109 ? 1.122 3.668 6.121 1.00 94.19 109 ALA A N 1
ATOM 890 C CA . ALA A 1 109 ? 1.342 3.120 4.795 1.00 94.19 109 ALA A CA 1
ATOM 891 C C . ALA A 1 109 ? 0.830 1.676 4.720 1.00 94.19 109 ALA A C 1
ATOM 893 O O . ALA A 1 109 ? 1.526 0.734 5.073 1.00 94.19 109 ALA A O 1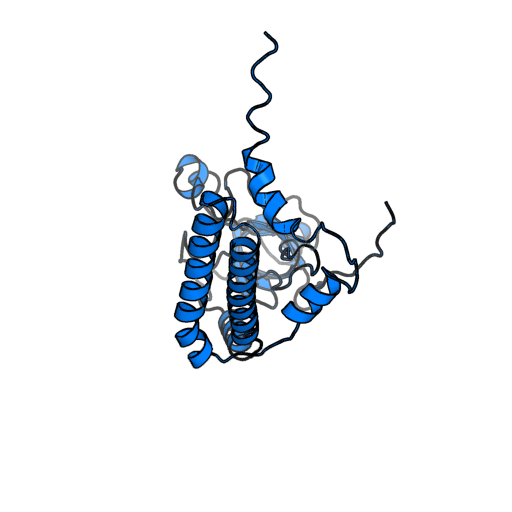
ATOM 894 N N . VAL A 1 110 ? -0.387 1.492 4.203 1.00 95.06 110 VAL A N 1
ATOM 895 C CA . VAL A 1 110 ? -0.991 0.153 4.059 1.00 95.06 110 VAL A CA 1
ATOM 896 C C . VAL A 1 110 ? -0.159 -0.797 3.186 1.00 95.06 110 VAL A C 1
ATOM 898 O O . VAL A 1 110 ? -0.211 -2.010 3.360 1.00 95.06 110 VAL A O 1
ATOM 901 N N . ASN A 1 111 ? 0.615 -0.255 2.241 1.00 93.25 111 ASN A N 1
ATOM 902 C CA . ASN A 1 111 ? 1.412 -1.061 1.319 1.00 93.25 111 ASN A CA 1
ATOM 903 C C . ASN A 1 111 ? 2.580 -1.777 2.010 1.00 93.25 111 ASN A C 1
ATOM 905 O O . ASN A 1 111 ? 3.058 -2.763 1.460 1.00 93.25 111 ASN A O 1
ATOM 909 N N . GLU A 1 112 ? 2.987 -1.358 3.210 1.00 91.56 112 GLU A N 1
ATOM 910 C CA . GLU A 1 112 ? 3.991 -2.090 4.002 1.00 91.56 112 GLU A CA 1
ATOM 911 C C . GLU A 1 112 ? 3.479 -3.475 4.428 1.00 91.56 112 GLU A C 1
ATOM 913 O O . GLU A 1 112 ? 4.247 -4.383 4.711 1.00 91.56 112 GLU A O 1
ATOM 918 N N . MET A 1 113 ? 2.159 -3.679 4.402 1.00 92.00 113 MET A N 1
ATOM 919 C CA . MET A 1 113 ? 1.548 -4.976 4.682 1.00 92.00 113 MET A CA 1
ATOM 920 C C . MET A 1 113 ? 1.333 -5.836 3.434 1.00 92.00 113 MET A C 1
ATOM 922 O O . MET A 1 113 ? 0.930 -6.992 3.547 1.00 92.00 113 MET A O 1
ATOM 926 N N . THR A 1 114 ? 1.550 -5.303 2.231 1.00 90.94 114 THR A N 1
ATOM 927 C CA . THR A 1 114 ? 1.279 -6.028 0.976 1.00 90.94 114 THR A CA 1
ATOM 928 C C . THR A 1 114 ? 2.465 -6.880 0.531 1.00 90.94 114 THR A C 1
ATOM 930 O O . THR A 1 11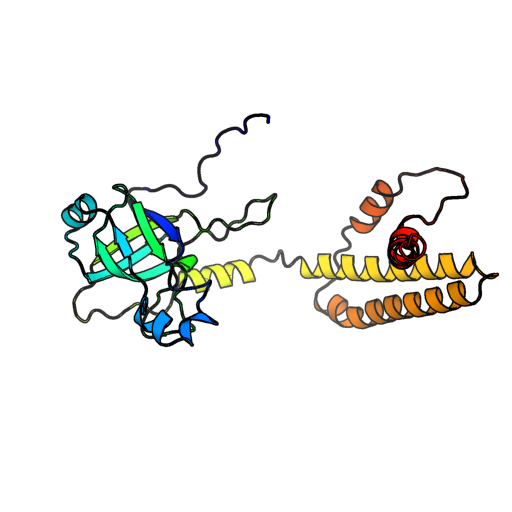4 ? 3.589 -6.668 0.974 1.00 90.94 114 THR A O 1
ATOM 933 N N . LEU A 1 115 ? 2.219 -7.876 -0.323 1.00 87.50 115 LEU A N 1
ATOM 934 C CA . LEU A 1 115 ? 3.265 -8.782 -0.798 1.00 87.50 115 LEU A CA 1
ATOM 935 C C . LEU A 1 115 ? 4.293 -8.058 -1.677 1.00 87.50 115 LEU A C 1
ATOM 937 O O . LEU A 1 115 ? 3.934 -7.361 -2.628 1.00 87.50 115 LEU A O 1
ATOM 941 N N . TYR A 1 116 ? 5.576 -8.334 -1.436 1.00 82.94 116 TYR A N 1
ATOM 942 C CA . TYR A 1 116 ? 6.693 -7.921 -2.294 1.00 82.94 116 TYR A CA 1
ATOM 943 C C . TYR A 1 116 ? 6.870 -8.853 -3.508 1.00 82.94 116 TYR A C 1
ATOM 945 O O . TYR A 1 116 ? 7.983 -9.176 -3.915 1.00 82.94 116 TYR A O 1
ATOM 953 N N . GLU A 1 117 ? 5.759 -9.293 -4.097 1.00 82.62 117 GLU A N 1
ATOM 954 C CA . GLU A 1 117 ? 5.728 -10.164 -5.272 1.00 82.62 117 GLU A CA 1
ATOM 955 C C . GLU A 1 117 ? 5.031 -9.470 -6.444 1.00 82.62 117 GLU A C 1
ATOM 957 O O . GLU A 1 117 ? 4.159 -8.612 -6.265 1.00 82.62 117 GLU A O 1
ATOM 962 N N . TRP A 1 118 ? 5.394 -9.867 -7.663 1.00 83.69 118 TRP A N 1
ATOM 963 C CA . TRP A 1 118 ? 4.767 -9.395 -8.892 1.00 83.69 118 TRP A CA 1
ATOM 964 C C . TRP A 1 118 ? 4.331 -10.557 -9.776 1.00 83.69 118 TRP A C 1
ATOM 966 O O . TRP A 1 118 ? 4.973 -11.607 -9.828 1.00 83.69 118 TRP A O 1
ATOM 976 N N . ASP A 1 119 ? 3.273 -10.337 -10.548 1.00 83.50 119 ASP A N 1
ATOM 977 C CA . ASP A 1 119 ? 2.873 -11.260 -11.601 1.00 83.50 119 ASP A CA 1
ATOM 978 C C . ASP A 1 119 ? 4.000 -11.374 -12.653 1.00 83.50 119 ASP A C 1
ATOM 980 O O . ASP A 1 119 ? 4.440 -10.358 -13.208 1.00 83.50 119 ASP A O 1
ATOM 984 N N . PRO A 1 120 ? 4.509 -12.582 -12.958 1.00 78.94 120 PRO A N 1
ATOM 985 C CA . PRO A 1 120 ? 5.667 -12.754 -13.833 1.00 78.94 120 PRO A CA 1
ATOM 986 C C . PRO A 1 120 ? 5.436 -12.256 -15.262 1.00 78.94 120 PRO A C 1
ATOM 988 O O . PRO A 1 120 ? 6.420 -11.940 -15.939 1.00 78.94 120 PRO A O 1
ATOM 991 N N . VAL A 1 121 ? 4.182 -12.164 -15.713 1.00 82.81 121 VAL A N 1
ATOM 992 C CA . VAL A 1 121 ? 3.825 -11.739 -17.072 1.00 82.81 121 VAL A CA 1
ATOM 993 C C . VAL A 1 121 ? 3.699 -10.219 -17.162 1.00 82.81 121 VAL A C 1
ATOM 995 O O . VAL A 1 121 ? 4.406 -9.581 -17.937 1.00 82.81 121 VAL A O 1
ATOM 998 N N . SER A 1 122 ? 2.813 -9.629 -16.366 1.00 86.31 122 SER A N 1
ATOM 999 C CA . SER A 1 122 ? 2.498 -8.197 -16.383 1.00 86.31 122 SER A CA 1
ATOM 1000 C C . SER A 1 122 ? 3.477 -7.342 -15.582 1.00 86.31 122 SER A C 1
ATOM 1002 O O . SER A 1 122 ? 3.488 -6.122 -15.748 1.00 86.31 122 SER A O 1
ATOM 1004 N N . LYS A 1 123 ? 4.281 -7.968 -14.711 1.00 84.62 123 LYS A N 1
ATOM 1005 C CA . LYS A 1 123 ? 5.143 -7.307 -13.718 1.00 84.62 123 LYS A CA 1
ATOM 1006 C C . LYS A 1 123 ? 4.365 -6.412 -12.750 1.00 84.62 123 LYS A C 1
ATOM 1008 O O . LYS A 1 123 ? 4.927 -5.488 -12.167 1.00 84.62 123 LYS A O 1
ATOM 1013 N N . GLN A 1 124 ? 3.066 -6.664 -12.586 1.00 87.31 124 GLN A N 1
ATOM 1014 C CA . GLN A 1 124 ? 2.232 -5.914 -11.658 1.00 87.31 124 GLN A CA 1
ATOM 1015 C C . GLN A 1 124 ? 2.348 -6.493 -10.243 1.00 87.31 124 GLN A C 1
ATOM 1017 O O . GLN A 1 124 ? 2.245 -7.709 -10.083 1.00 87.31 124 GLN A O 1
ATOM 1022 N N . PRO A 1 125 ? 2.534 -5.648 -9.220 1.00 86.06 125 PRO A N 1
ATOM 1023 C CA . PRO A 1 125 ? 2.587 -6.081 -7.829 1.00 86.06 125 PRO A CA 1
ATOM 1024 C C . PRO A 1 125 ? 1.209 -6.477 -7.282 1.00 86.06 125 PRO A C 1
ATOM 1026 O O . PRO A 1 125 ? 0.171 -5.935 -7.684 1.00 86.06 125 PRO A O 1
ATOM 1029 N N . TYR A 1 126 ? 1.205 -7.372 -6.298 1.00 85.31 126 TYR A N 1
ATOM 1030 C CA . TYR A 1 126 ? -0.009 -7.806 -5.608 1.00 85.31 126 TYR A CA 1
ATOM 1031 C C . TYR A 1 126 ? -0.388 -6.863 -4.454 1.00 85.31 126 TYR A C 1
ATOM 1033 O O . TYR A 1 126 ? -0.037 -7.082 -3.302 1.00 85.31 126 TYR A O 1
ATOM 1041 N N . PHE A 1 127 ? -1.176 -5.824 -4.752 1.00 85.56 127 PHE A N 1
ATOM 1042 C CA . PHE A 1 127 ? -1.650 -4.857 -3.741 1.00 85.56 127 PHE A CA 1
ATOM 1043 C C . PHE A 1 127 ? -3.065 -5.107 -3.207 1.00 85.56 127 PHE A C 1
ATOM 1045 O O . PHE A 1 127 ? -3.574 -4.326 -2.400 1.00 85.56 127 PHE A O 1
ATOM 1052 N N . LYS A 1 128 ? -3.764 -6.122 -3.722 1.00 87.50 128 LYS A N 1
ATOM 1053 C CA . LYS A 1 128 ? -5.207 -6.296 -3.486 1.00 87.50 128 LYS A CA 1
ATOM 1054 C C . LYS A 1 128 ? -5.572 -7.308 -2.420 1.00 87.50 128 LYS A C 1
ATOM 1056 O O . LYS A 1 128 ? -6.748 -7.387 -2.091 1.00 87.50 128 LYS A O 1
ATOM 1061 N N . TYR A 1 129 ? -4.597 -8.019 -1.878 1.00 89.69 129 TYR A N 1
ATOM 1062 C CA . TYR A 1 129 ? -4.816 -8.938 -0.780 1.00 89.69 129 TYR A CA 1
ATOM 1063 C C . TYR A 1 129 ? -3.578 -8.979 0.113 1.00 89.69 129 TYR A C 1
ATOM 1065 O O . TYR A 1 129 ? -2.451 -8.887 -0.374 1.00 89.69 129 TYR A O 1
ATOM 1073 N N . ALA A 1 130 ? -3.818 -9.099 1.411 1.00 94.69 130 ALA A N 1
ATOM 1074 C CA . ALA A 1 130 ? -2.852 -9.537 2.405 1.00 94.69 130 ALA A CA 1
ATOM 1075 C C . ALA A 1 130 ? -3.616 -10.200 3.556 1.00 94.69 130 ALA A C 1
ATOM 1077 O O . ALA A 1 130 ? -4.773 -9.852 3.806 1.00 94.69 130 ALA A O 1
ATOM 1078 N N . ALA A 1 131 ? -2.992 -11.142 4.250 1.00 96.75 131 ALA A N 1
ATOM 1079 C CA . ALA A 1 131 ? -3.531 -11.668 5.500 1.00 96.75 131 ALA A CA 1
ATOM 1080 C C . ALA A 1 131 ? -3.053 -10.796 6.666 1.00 96.75 131 ALA A C 1
ATOM 1082 O O . ALA A 1 131 ? -1.861 -10.499 6.778 1.00 96.75 131 ALA A O 1
ATOM 1083 N N . VAL A 1 132 ? -3.989 -10.364 7.512 1.00 97.56 132 VAL A N 1
ATOM 1084 C CA . VAL A 1 132 ? -3.726 -9.431 8.609 1.00 97.56 132 VAL A CA 1
ATOM 1085 C C . VAL A 1 132 ? -4.438 -9.819 9.900 1.00 97.56 132 VAL A C 1
ATOM 1087 O O . VAL A 1 132 ? -5.404 -10.583 9.903 1.00 97.56 132 VAL A O 1
ATOM 1090 N N . ARG A 1 133 ? -3.991 -9.220 11.003 1.00 97.75 133 ARG A N 1
ATOM 1091 C CA . ARG A 1 133 ? -4.700 -9.178 12.285 1.00 97.75 133 ARG A CA 1
ATOM 1092 C C . ARG A 1 133 ? -4.940 -7.736 12.720 1.00 97.75 133 ARG A C 1
ATOM 1094 O O . ARG A 1 133 ? -4.233 -6.824 12.291 1.00 97.75 133 ARG A O 1
ATOM 1101 N N . LEU A 1 134 ? -5.936 -7.545 13.582 1.00 98.12 134 LEU A N 1
ATOM 1102 C CA . LEU A 1 134 ? -6.244 -6.258 14.201 1.00 98.12 134 LEU A CA 1
ATOM 1103 C C . LEU A 1 134 ? -5.994 -6.317 15.705 1.00 98.12 134 LEU A C 1
ATOM 1105 O O . LEU A 1 134 ? -6.377 -7.282 16.367 1.00 98.12 134 LEU A O 1
ATOM 1109 N N . ARG A 1 135 ? -5.411 -5.248 16.246 1.00 96.50 135 ARG A N 1
ATOM 1110 C CA . ARG A 1 135 ? -5.225 -5.039 17.683 1.00 96.50 135 ARG A CA 1
ATOM 1111 C C . ARG A 1 135 ? -5.712 -3.648 18.065 1.00 96.50 135 ARG A C 1
ATOM 1113 O O . ARG A 1 135 ? -5.273 -2.654 17.490 1.00 96.50 135 ARG A O 1
ATOM 1120 N N . LYS A 1 136 ? -6.595 -3.565 19.058 1.00 97.56 136 LYS A N 1
ATOM 1121 C CA . LYS A 1 136 ? -7.014 -2.289 19.648 1.00 97.56 136 LYS A CA 1
ATOM 1122 C C . LYS A 1 136 ? -5.881 -1.717 20.501 1.00 97.56 136 LYS A C 1
ATOM 1124 O O . LYS A 1 136 ? -5.371 -2.408 21.381 1.00 97.56 136 LYS A O 1
ATOM 1129 N N . MET A 1 137 ? -5.498 -0.473 20.229 1.00 97.69 137 MET A N 1
ATOM 1130 C CA . MET A 1 137 ? -4.472 0.241 20.990 1.00 97.69 137 MET A CA 1
ATOM 1131 C C . MET A 1 137 ? -5.036 0.735 22.319 1.00 97.69 137 MET A C 1
ATOM 1133 O O . MET A 1 137 ? -6.190 1.169 22.394 1.00 97.69 137 MET A O 1
ATOM 1137 N N . GLN A 1 138 ? -4.213 0.721 23.364 1.00 95.69 138 GLN A N 1
ATOM 1138 C CA . GLN A 1 138 ? -4.574 1.342 24.634 1.00 95.69 138 GLN A CA 1
ATOM 1139 C C . GLN A 1 138 ? -4.368 2.866 24.574 1.00 95.69 138 GLN A C 1
ATOM 1141 O O . GLN A 1 138 ? -3.449 3.349 23.906 1.00 95.69 138 GLN A O 1
ATOM 1146 N N . PRO A 1 139 ? -5.180 3.666 25.288 1.00 92.56 139 PRO A N 1
ATOM 1147 C CA . PRO A 1 139 ? -4.956 5.104 25.381 1.00 92.56 139 PRO A CA 1
ATOM 1148 C C . PRO A 1 139 ? -3.549 5.432 25.906 1.00 92.56 139 PRO A C 1
ATOM 1150 O O . PRO A 1 139 ? -3.177 5.019 27.002 1.00 92.56 139 PRO A O 1
ATOM 1153 N N . GLY A 1 140 ? -2.778 6.201 25.132 1.00 91.00 140 GLY A N 1
ATOM 1154 C CA . GLY A 1 140 ? -1.409 6.598 25.486 1.00 91.00 140 GLY A CA 1
ATOM 1155 C C . GLY A 1 140 ? -0.334 5.544 25.204 1.00 91.00 140 GLY A C 1
ATOM 1156 O O . GLY A 1 140 ? 0.833 5.789 25.503 1.00 91.00 140 GLY A O 1
ATOM 1157 N N . GLU A 1 141 ? -0.700 4.400 24.623 1.00 94.19 141 GLU A N 1
ATOM 1158 C CA . GLU A 1 141 ? 0.269 3.438 24.104 1.00 94.19 141 GLU A CA 1
ATOM 1159 C C . GLU A 1 141 ? 1.055 4.066 22.937 1.00 94.19 141 GLU A C 1
ATOM 1161 O O . GLU A 1 141 ? 0.442 4.640 22.030 1.00 94.19 141 GLU A O 1
ATOM 1166 N N . PRO A 1 142 ? 2.399 4.007 22.952 1.00 93.75 142 PRO A N 1
ATOM 1167 C CA . PRO A 1 142 ? 3.207 4.556 21.871 1.00 93.75 142 PRO A CA 1
ATOM 1168 C C . PRO A 1 142 ? 3.043 3.734 20.587 1.00 93.75 142 PRO A C 1
ATOM 1170 O O . PRO A 1 142 ? 2.853 2.520 20.628 1.00 93.75 142 PRO A O 1
ATOM 1173 N N . PHE A 1 143 ? 3.158 4.398 19.438 1.00 93.81 143 PHE A N 1
ATOM 1174 C CA . PHE A 1 143 ? 3.226 3.720 18.146 1.00 93.81 143 PHE A CA 1
ATOM 1175 C C . PHE A 1 143 ? 4.634 3.179 17.909 1.00 93.81 143 PHE A C 1
ATOM 1177 O O . PHE A 1 143 ? 5.620 3.880 18.141 1.00 93.81 143 PHE A O 1
ATOM 1184 N N . GLU A 1 144 ? 4.730 1.954 17.402 1.00 90.50 144 GLU A N 1
ATOM 1185 C CA . GLU A 1 144 ? 6.001 1.403 16.943 1.00 90.50 144 GLU A CA 1
ATOM 1186 C C . GLU A 1 144 ? 6.360 2.073 15.612 1.00 90.50 144 GLU A C 1
ATOM 1188 O O . GLU A 1 144 ? 5.592 2.014 14.647 1.00 90.50 144 GLU A O 1
ATOM 1193 N N . MET A 1 145 ? 7.489 2.787 15.601 1.00 84.94 145 MET A N 1
ATOM 1194 C CA . MET A 1 145 ? 7.943 3.613 14.472 1.00 84.94 145 MET A CA 1
ATOM 1195 C C . MET A 1 145 ? 8.835 2.844 13.502 1.00 84.94 145 MET A C 1
ATOM 1197 O O . MET A 1 145 ? 8.759 3.063 12.294 1.00 84.94 145 MET A O 1
ATOM 1201 N N . ASP A 1 146 ? 9.675 1.968 14.048 1.00 72.94 146 ASP A N 1
ATOM 1202 C CA . ASP A 1 146 ? 10.690 1.235 13.305 1.00 72.94 146 ASP A CA 1
ATOM 1203 C C . ASP A 1 146 ? 10.138 -0.132 12.917 1.00 72.94 146 ASP A C 1
ATOM 1205 O O . ASP A 1 146 ? 9.718 -0.895 13.783 1.00 72.94 146 ASP A O 1
ATOM 1209 N N . ASP A 1 147 ? 10.153 -0.432 11.621 1.00 67.38 147 ASP A N 1
ATOM 1210 C CA . ASP A 1 147 ? 9.792 -1.742 11.086 1.00 67.38 147 ASP A CA 1
ATOM 1211 C C . ASP A 1 147 ? 11.056 -2.630 11.015 1.00 67.38 147 ASP A C 1
ATOM 1213 O O . ASP A 1 147 ? 11.878 -2.461 10.106 1.00 67.38 147 ASP A O 1
ATOM 1217 N N . PRO A 1 148 ? 11.251 -3.579 11.952 1.00 58.59 148 PRO A N 1
ATOM 1218 C CA . PRO A 1 148 ? 12.410 -4.455 11.964 1.00 58.59 148 PRO A CA 1
ATOM 1219 C C . PRO A 1 148 ? 12.392 -5.424 10.778 1.00 58.59 148 PRO A C 1
ATOM 1221 O O . PRO A 1 148 ? 13.462 -5.825 10.322 1.00 58.59 148 PRO A O 1
ATOM 1224 N N . MET A 1 149 ? 11.215 -5.766 10.235 1.00 62.69 149 MET A N 1
ATOM 1225 C CA . MET A 1 149 ? 11.114 -6.634 9.063 1.00 62.69 149 MET A CA 1
ATOM 1226 C C . MET A 1 149 ? 11.483 -5.895 7.787 1.00 62.69 149 MET A C 1
ATOM 1228 O O . MET A 1 149 ? 12.101 -6.493 6.913 1.00 62.69 149 MET A O 1
ATOM 1232 N N . ARG A 1 150 ? 11.174 -4.603 7.657 1.00 63.66 150 ARG A N 1
ATOM 1233 C CA . ARG A 1 150 ? 11.694 -3.785 6.553 1.00 63.66 150 ARG A CA 1
ATOM 1234 C C . ARG A 1 150 ? 13.219 -3.778 6.547 1.00 63.66 150 ARG A C 1
ATOM 1236 O O . ARG A 1 150 ? 13.819 -3.955 5.489 1.00 63.66 150 ARG A O 1
ATOM 1243 N N . ASP A 1 151 ? 13.844 -3.607 7.707 1.00 63.22 151 ASP A N 1
ATOM 1244 C CA . ASP A 1 151 ? 15.303 -3.633 7.820 1.00 63.22 151 ASP A CA 1
ATOM 1245 C C . ASP A 1 151 ? 15.884 -5.016 7.501 1.00 63.22 151 ASP A C 1
ATOM 1247 O O . ASP A 1 151 ? 16.928 -5.104 6.857 1.00 63.22 151 ASP A O 1
ATOM 1251 N N . GLU A 1 152 ? 15.216 -6.099 7.902 1.00 63.81 152 GLU A N 1
ATOM 1252 C CA . GLU A 1 152 ? 15.600 -7.466 7.532 1.00 63.81 152 GLU A CA 1
ATOM 1253 C C . GLU A 1 152 ? 15.413 -7.753 6.040 1.00 63.81 152 GLU A C 1
ATOM 1255 O O . GLU A 1 152 ? 16.343 -8.252 5.418 1.00 63.81 152 GLU A O 1
ATOM 1260 N N . HIS A 1 153 ? 14.292 -7.372 5.422 1.00 63.66 153 HIS A N 1
ATOM 1261 C CA . HIS A 1 153 ? 14.083 -7.526 3.978 1.00 63.66 153 HIS A CA 1
ATOM 1262 C C . HIS A 1 153 ? 15.067 -6.675 3.167 1.00 63.66 153 HIS A C 1
ATOM 1264 O O . HIS A 1 153 ? 15.555 -7.118 2.129 1.00 63.66 153 HIS A O 1
ATOM 1270 N N . LEU A 1 154 ? 15.394 -5.458 3.620 1.00 60.75 154 LEU A N 1
ATOM 1271 C CA . LEU A 1 154 ? 16.430 -4.634 2.994 1.00 60.75 154 LEU A CA 1
ATOM 1272 C C . LEU A 1 154 ? 17.817 -5.274 3.142 1.00 60.75 154 LEU A C 1
ATOM 1274 O O . LEU A 1 154 ? 18.601 -5.234 2.192 1.00 60.75 154 LEU A O 1
ATOM 1278 N N . LYS A 1 155 ? 18.114 -5.898 4.291 1.00 58.94 155 LYS A N 1
ATOM 1279 C CA . LYS A 1 155 ? 19.339 -6.687 4.489 1.00 58.94 155 LYS A CA 1
ATOM 1280 C C . LYS A 1 155 ? 19.363 -7.911 3.582 1.00 58.94 155 LYS A C 1
ATOM 1282 O O . LYS A 1 155 ? 20.333 -8.055 2.850 1.00 58.94 155 LYS A O 1
ATOM 1287 N N . GLU A 1 156 ? 18.303 -8.713 3.531 1.00 56.72 156 GLU A N 1
ATOM 1288 C CA . GLU A 1 156 ? 18.194 -9.891 2.663 1.00 56.72 156 GLU A CA 1
ATOM 1289 C C . GLU A 1 156 ? 18.305 -9.506 1.180 1.00 56.72 156 GLU A C 1
ATOM 1291 O O . GLU A 1 156 ? 19.043 -10.138 0.429 1.00 56.72 156 GLU A O 1
ATOM 1296 N N . ALA A 1 157 ? 17.655 -8.420 0.751 1.00 57.06 157 ALA A N 1
ATOM 1297 C CA . ALA A 1 157 ? 17.805 -7.880 -0.600 1.00 57.06 157 ALA A CA 1
ATOM 1298 C C . ALA A 1 157 ? 19.240 -7.404 -0.891 1.00 57.06 157 ALA A C 1
ATOM 1300 O O . ALA A 1 157 ? 19.699 -7.517 -2.026 1.00 57.06 157 ALA A O 1
ATOM 1301 N N . SER A 1 158 ? 19.958 -6.888 0.115 1.00 57.75 158 SER A N 1
ATOM 1302 C CA . SER A 1 158 ? 21.379 -6.534 -0.011 1.00 57.75 158 SER A CA 1
ATOM 1303 C C . SER A 1 158 ? 22.306 -7.757 -0.007 1.00 57.75 158 SER A C 1
ATOM 1305 O O . SER A 1 158 ? 23.358 -7.733 -0.644 1.00 57.75 158 SER A O 1
ATOM 1307 N N . GLU A 1 159 ? 21.909 -8.825 0.691 1.00 55.69 159 GLU A N 1
ATOM 1308 C CA . GLU A 1 159 ? 22.660 -10.071 0.862 1.00 55.69 159 GLU A CA 1
ATOM 1309 C C . GLU A 1 159 ? 22.427 -11.058 -0.286 1.00 55.69 159 GLU A C 1
ATOM 1311 O O . GLU A 1 159 ? 23.291 -11.894 -0.545 1.00 55.69 159 GLU A O 1
ATOM 1316 N N . ASN A 1 160 ? 21.303 -10.955 -1.003 1.00 51.66 160 ASN A N 1
ATOM 1317 C CA . ASN A 1 160 ? 20.997 -11.761 -2.178 1.00 51.66 160 ASN A CA 1
ATOM 1318 C C . ASN A 1 160 ? 21.778 -11.222 -3.393 1.00 51.66 160 ASN A C 1
ATOM 1320 O O . ASN A 1 160 ? 21.350 -10.264 -4.043 1.00 51.66 160 ASN A O 1
ATOM 1324 N N . PRO A 1 161 ? 22.917 -11.832 -3.769 1.00 49.47 161 PRO A N 1
ATOM 1325 C CA . PRO A 1 161 ? 23.873 -11.257 -4.704 1.00 49.47 161 PRO A CA 1
ATOM 1326 C C . PRO A 1 161 ? 23.458 -11.449 -6.166 1.00 49.47 161 PRO A C 1
ATOM 1328 O O . PRO A 1 161 ? 24.282 -11.291 -7.064 1.00 49.47 161 PRO A O 1
ATOM 1331 N N . ARG A 1 162 ? 22.169 -11.699 -6.448 1.00 53.03 162 ARG A N 1
ATOM 1332 C CA . ARG A 1 162 ? 21.584 -11.500 -7.786 1.00 53.03 162 ARG A CA 1
ATOM 1333 C C . ARG A 1 162 ? 21.472 -10.011 -8.130 1.00 53.03 162 ARG A C 1
ATOM 1335 O O . ARG A 1 162 ? 20.509 -9.563 -8.752 1.00 53.03 162 ARG A O 1
ATOM 1342 N N . ALA A 1 163 ? 22.483 -9.230 -7.769 1.00 57.81 163 ALA A N 1
ATOM 1343 C CA . ALA A 1 163 ? 22.780 -7.998 -8.453 1.00 57.81 163 ALA A CA 1
ATOM 1344 C C . ALA A 1 163 ? 23.212 -8.391 -9.870 1.00 57.81 163 ALA A C 1
ATOM 1346 O O . ALA A 1 163 ? 24.395 -8.430 -10.191 1.00 57.81 163 ALA A O 1
ATOM 1347 N N . HIS A 1 164 ? 22.227 -8.616 -10.741 1.00 67.88 164 HIS A N 1
ATOM 1348 C CA . HIS A 1 164 ? 22.370 -8.711 -12.195 1.00 67.88 164 HIS A CA 1
ATOM 1349 C C . HIS A 1 164 ? 23.008 -7.449 -12.800 1.00 67.88 164 HIS A C 1
ATOM 1351 O O . HIS A 1 164 ? 22.994 -7.259 -14.002 1.00 67.88 164 HIS A O 1
ATOM 1357 N N . VAL A 1 165 ? 23.539 -6.536 -11.984 1.00 75.75 165 VAL A N 1
ATOM 1358 C CA . VAL A 1 165 ? 24.268 -5.343 -12.393 1.00 75.75 165 VAL A CA 1
ATOM 1359 C C . VAL A 1 165 ? 25.406 -5.730 -13.330 1.00 75.75 165 VAL A C 1
ATOM 1361 O O . VAL A 1 165 ? 25.524 -5.111 -14.378 1.00 75.75 165 VAL A O 1
ATOM 1364 N N . ALA A 1 166 ? 26.177 -6.776 -13.019 1.00 76.44 166 ALA A N 1
ATOM 1365 C CA . ALA A 1 166 ? 27.222 -7.270 -13.917 1.00 76.44 166 ALA A CA 1
ATOM 1366 C C . ALA A 1 166 ? 26.652 -7.801 -15.248 1.00 76.44 166 ALA A C 1
ATOM 1368 O O . ALA A 1 166 ? 27.215 -7.524 -16.307 1.00 76.44 166 ALA A O 1
ATOM 1369 N N . ASP A 1 167 ? 25.509 -8.495 -15.206 1.00 75.44 167 ASP A N 1
ATOM 1370 C CA . ASP A 1 167 ? 24.827 -9.029 -16.396 1.00 75.44 167 ASP A CA 1
ATOM 1371 C C . ASP A 1 167 ? 24.260 -7.895 -17.272 1.00 75.44 167 ASP A C 1
ATOM 1373 O O . ASP A 1 167 ? 24.443 -7.869 -18.486 1.00 75.44 167 ASP A O 1
ATOM 1377 N N . TYR A 1 168 ? 23.604 -6.907 -16.658 1.00 80.50 168 TYR A N 1
ATOM 1378 C CA . TYR A 1 168 ? 23.026 -5.750 -17.337 1.00 80.50 168 TYR A CA 1
ATOM 1379 C C . TYR A 1 168 ? 24.096 -4.808 -17.884 1.00 80.50 168 TYR A C 1
ATOM 1381 O O . TYR A 1 168 ? 23.905 -4.250 -18.963 1.00 80.50 168 TYR A O 1
ATOM 1389 N N . LEU A 1 169 ? 25.211 -4.628 -17.169 1.00 84.62 169 LEU A N 1
ATOM 1390 C CA . LEU A 1 169 ? 26.351 -3.857 -17.663 1.00 84.62 169 LEU A CA 1
ATOM 1391 C C . LEU A 1 169 ? 26.980 -4.538 -18.882 1.00 84.62 169 LEU A C 1
ATOM 1393 O O . LEU A 1 169 ? 27.242 -3.848 -19.864 1.00 84.62 169 LEU A O 1
ATOM 1397 N N . GLY A 1 170 ? 27.136 -5.867 -18.856 1.00 81.06 170 GLY A N 1
ATOM 1398 C CA . GLY A 1 170 ? 27.583 -6.646 -20.015 1.00 81.06 170 GLY A CA 1
ATOM 1399 C C . GLY A 1 170 ? 26.631 -6.513 -21.206 1.00 81.06 170 GLY A C 1
ATOM 1400 O O . GLY A 1 170 ? 27.045 -6.103 -22.286 1.00 81.06 170 GLY A O 1
ATOM 1401 N N . LEU A 1 171 ? 25.327 -6.733 -20.997 1.00 83.00 171 LEU A N 1
ATOM 1402 C CA . LEU A 1 171 ? 24.308 -6.572 -22.044 1.00 83.00 171 LEU A CA 1
ATOM 1403 C C . LEU A 1 171 ? 24.292 -5.159 -22.649 1.00 83.00 171 LEU A C 1
ATOM 1405 O O . LEU A 1 171 ? 24.095 -4.998 -23.857 1.00 83.00 171 LEU A O 1
ATOM 1409 N N . LEU A 1 172 ? 24.468 -4.126 -21.822 1.00 86.19 172 LEU A N 1
ATOM 1410 C CA . LEU A 1 172 ? 24.483 -2.736 -22.270 1.00 86.19 172 LEU A CA 1
ATOM 1411 C C . LEU A 1 172 ? 25.744 -2.415 -23.087 1.00 86.19 172 LEU A C 1
ATOM 1413 O O . LEU A 1 172 ? 25.644 -1.737 -24.116 1.00 86.19 172 LEU A O 1
ATOM 1417 N N . ASP A 1 173 ? 26.905 -2.917 -22.664 1.00 88.88 173 ASP A N 1
ATOM 1418 C CA . ASP A 1 173 ? 28.168 -2.752 -23.387 1.00 88.88 173 ASP A CA 1
ATOM 1419 C C . ASP A 1 173 ? 28.136 -3.477 -24.739 1.00 88.88 173 ASP A C 1
ATOM 1421 O O . ASP A 1 173 ? 28.383 -2.864 -25.782 1.00 88.88 173 ASP A O 1
ATOM 1425 N N . ASP A 1 174 ? 27.713 -4.744 -24.746 1.00 85.50 174 ASP A N 1
ATOM 1426 C CA . ASP A 1 174 ? 27.569 -5.559 -25.956 1.00 85.50 174 ASP A CA 1
ATOM 1427 C C . ASP A 1 174 ? 26.600 -4.920 -26.955 1.00 85.50 174 ASP A C 1
ATOM 1429 O O . ASP A 1 174 ? 26.906 -4.796 -28.145 1.00 85.50 174 ASP A O 1
ATOM 1433 N N . SER A 1 175 ? 25.450 -4.435 -26.477 1.00 86.88 175 SER A N 1
ATOM 1434 C CA . SER A 1 175 ? 24.466 -3.729 -27.305 1.00 86.88 175 SER A CA 1
ATOM 1435 C C . SER A 1 175 ? 25.044 -2.453 -27.930 1.00 86.88 175 SER A C 1
ATOM 1437 O O . SER A 1 175 ? 24.837 -2.177 -29.120 1.00 86.88 175 SER A O 1
ATOM 1439 N N . SER A 1 176 ? 25.822 -1.689 -27.160 1.00 90.50 176 SER A N 1
ATOM 1440 C CA . SER A 1 176 ? 26.458 -0.450 -27.620 1.00 90.50 176 SER A CA 1
ATOM 1441 C C . SER A 1 176 ? 27.516 -0.729 -28.688 1.00 90.50 176 SER A C 1
ATOM 1443 O O . SER A 1 176 ? 27.508 -0.111 -29.760 1.00 90.50 176 SER A O 1
ATOM 1445 N N . ARG A 1 177 ? 28.369 -1.737 -28.464 1.00 88.69 177 ARG A N 1
ATOM 1446 C CA . ARG A 1 177 ? 29.373 -2.184 -29.440 1.00 88.69 177 ARG A CA 1
ATOM 1447 C C . ARG A 1 177 ? 28.726 -2.733 -30.711 1.00 88.69 177 ARG A C 1
ATOM 1449 O O . ARG A 1 177 ? 29.131 -2.349 -31.812 1.00 88.69 177 ARG A O 1
ATOM 1456 N N . ALA A 1 178 ? 27.705 -3.581 -30.585 1.00 87.50 178 ALA A N 1
ATOM 1457 C CA . ALA A 1 178 ? 26.981 -4.151 -31.720 1.00 87.50 178 ALA A CA 1
ATOM 1458 C C . ALA A 1 178 ? 26.297 -3.062 -32.562 1.00 87.50 178 ALA A C 1
ATOM 1460 O O . ALA A 1 178 ? 26.366 -3.081 -33.795 1.00 87.50 178 ALA A O 1
ATOM 1461 N N . THR A 1 179 ? 25.700 -2.062 -31.907 1.00 90.69 179 THR A N 1
ATOM 1462 C CA . THR A 1 179 ? 25.079 -0.910 -32.576 1.00 90.69 179 THR A CA 1
ATOM 1463 C C . THR A 1 179 ? 26.110 -0.095 -33.356 1.00 90.69 179 THR A C 1
ATOM 1465 O O . THR A 1 179 ? 25.894 0.198 -34.536 1.00 90.69 179 THR A O 1
ATOM 1468 N N . ALA A 1 180 ? 27.264 0.209 -32.750 1.00 93.00 180 ALA A N 1
ATOM 1469 C CA . ALA A 1 180 ? 28.350 0.912 -33.429 1.00 93.00 180 ALA A CA 1
ATOM 1470 C C . ALA A 1 180 ? 28.836 0.149 -34.673 1.00 93.00 180 ALA A C 1
ATOM 1472 O O . ALA A 1 180 ? 28.945 0.723 -35.760 1.00 93.00 180 ALA A O 1
ATOM 1473 N N . GLN A 1 181 ? 29.070 -1.161 -34.543 1.00 91.06 181 GLN A N 1
ATOM 1474 C CA . GLN A 1 181 ? 29.496 -2.020 -35.652 1.00 91.06 181 GLN A CA 1
ATOM 1475 C C . GLN A 1 181 ? 28.472 -2.039 -36.793 1.00 91.06 181 GLN A C 1
ATOM 1477 O O . GLN A 1 181 ? 28.841 -1.891 -37.962 1.00 91.06 181 GLN A O 1
ATOM 1482 N N . ALA A 1 182 ? 27.183 -2.176 -36.472 1.00 90.19 182 ALA A N 1
ATOM 1483 C CA . ALA A 1 182 ? 26.114 -2.174 -37.464 1.00 90.19 182 ALA A CA 1
ATOM 1484 C C . ALA A 1 182 ? 26.048 -0.842 -38.227 1.00 90.19 182 ALA A C 1
ATOM 1486 O O . ALA A 1 182 ? 25.938 -0.838 -39.455 1.00 90.19 182 ALA A O 1
ATOM 1487 N N . LEU A 1 183 ? 26.169 0.286 -37.524 1.00 93.19 183 LEU A N 1
ATOM 1488 C CA . LEU A 1 183 ? 26.158 1.622 -38.121 1.00 93.19 183 LEU A CA 1
ATOM 1489 C C . LEU A 1 183 ? 27.383 1.870 -39.012 1.00 93.19 183 LEU A C 1
ATOM 1491 O O . LEU A 1 183 ? 27.234 2.387 -40.122 1.00 93.19 183 LEU A O 1
ATOM 1495 N N . PHE A 1 184 ? 28.579 1.432 -38.605 1.00 93.88 184 PHE A N 1
ATOM 1496 C CA . PHE A 1 184 ? 29.752 1.477 -39.485 1.00 93.88 184 PHE A CA 1
ATOM 1497 C C . PHE A 1 184 ? 29.569 0.608 -40.732 1.00 93.88 184 PHE A C 1
ATOM 1499 O O . PHE A 1 184 ? 29.896 1.047 -41.834 1.00 93.88 184 PHE A O 1
ATOM 1506 N N . ALA A 1 185 ? 28.988 -0.586 -40.595 1.00 90.56 185 ALA A N 1
ATOM 1507 C CA . ALA A 1 185 ? 28.710 -1.454 -41.736 1.00 90.56 185 ALA A CA 1
ATOM 1508 C C . ALA A 1 185 ? 27.717 -0.817 -42.729 1.00 90.56 185 ALA A C 1
ATOM 1510 O O . ALA A 1 185 ? 27.905 -0.931 -43.942 1.00 90.56 185 ALA A O 1
ATOM 1511 N N . VAL A 1 186 ? 26.686 -0.114 -42.238 1.00 89.25 186 VAL A N 1
ATOM 1512 C CA . VAL A 1 186 ? 25.770 0.670 -43.089 1.00 89.25 186 VAL A CA 1
ATOM 1513 C C . VAL A 1 186 ? 26.531 1.787 -43.802 1.00 89.25 186 VAL A C 1
ATOM 1515 O O . VAL A 1 186 ? 26.420 1.915 -45.022 1.00 89.25 186 VAL A O 1
ATOM 1518 N N . ALA A 1 187 ? 27.347 2.554 -43.075 1.00 91.44 187 ALA A N 1
ATOM 1519 C CA . ALA A 1 187 ? 28.121 3.650 -43.651 1.00 91.44 187 ALA A CA 1
ATOM 1520 C C . ALA A 1 187 ? 29.075 3.179 -44.764 1.00 91.44 187 ALA A C 1
ATOM 1522 O O . ALA A 1 187 ? 29.228 3.857 -45.778 1.00 91.44 187 ALA A O 1
ATOM 1523 N N . GLU A 1 188 ? 29.691 2.005 -44.603 1.00 89.62 188 GLU A N 1
ATOM 1524 C CA . GLU A 1 188 ? 30.583 1.425 -45.611 1.00 89.62 188 GLU A CA 1
ATOM 1525 C C . GLU A 1 188 ? 29.845 0.911 -46.852 1.00 89.62 188 GLU A C 1
ATOM 1527 O O . GLU A 1 188 ? 30.411 0.907 -47.948 1.00 89.62 188 GLU A O 1
ATOM 1532 N N . LYS A 1 189 ? 28.585 0.493 -46.712 1.00 91.19 189 LYS A N 1
ATOM 1533 C CA . LYS A 1 189 ? 27.778 0.006 -47.836 1.00 91.19 189 LYS A CA 1
ATOM 1534 C C . LYS A 1 189 ? 27.127 1.139 -48.638 1.00 91.19 189 LYS A C 1
ATOM 1536 O O . LYS A 1 189 ? 26.913 0.978 -49.835 1.00 91.19 189 LYS A O 1
ATOM 1541 N N . HIS A 1 190 ? 26.864 2.277 -47.998 1.00 88.88 190 HIS A N 1
ATOM 1542 C CA . HIS A 1 190 ? 26.193 3.450 -48.571 1.00 88.88 190 HIS A CA 1
ATOM 1543 C C . HIS A 1 190 ? 27.166 4.612 -48.830 1.00 88.88 190 HIS A C 1
ATOM 1545 O O . HIS A 1 190 ? 26.932 5.754 -48.447 1.00 88.88 190 HIS A O 1
ATOM 1551 N N . LYS A 1 191 ? 28.305 4.320 -49.474 1.00 84.31 191 LYS A N 1
ATOM 1552 C CA . LYS A 1 191 ? 29.333 5.333 -49.795 1.00 84.31 191 LYS A CA 1
ATOM 1553 C C . LYS A 1 191 ? 28.876 6.362 -50.829 1.00 84.31 191 LYS A C 1
ATOM 1555 O O . LYS A 1 191 ? 29.465 7.436 -50.902 1.00 84.31 191 LYS A O 1
ATOM 1560 N N . ALA A 1 192 ? 27.875 6.018 -51.641 1.00 87.81 192 ALA A N 1
ATOM 1561 C CA . ALA A 1 192 ? 27.331 6.899 -52.669 1.00 87.81 192 ALA A CA 1
ATOM 1562 C C . ALA A 1 192 ? 26.400 7.976 -52.084 1.00 87.81 192 ALA A C 1
ATOM 1564 O O . ALA A 1 192 ? 26.180 9.003 -52.720 1.00 87.81 192 ALA A O 1
ATOM 1565 N N . GLU A 1 193 ? 25.889 7.764 -50.869 1.00 90.81 193 GLU A N 1
ATOM 1566 C CA . GLU A 1 193 ? 24.991 8.667 -50.159 1.00 90.81 193 GLU A CA 1
ATOM 1567 C C . GLU A 1 193 ? 25.727 9.335 -48.980 1.00 90.81 193 GLU A C 1
ATOM 1569 O O . GLU A 1 193 ? 25.740 8.798 -47.865 1.00 90.81 193 GLU A O 1
ATOM 1574 N N . PRO A 1 194 ? 26.353 10.511 -49.186 1.00 84.62 194 PRO A N 1
ATOM 1575 C CA . PRO A 1 194 ? 27.224 11.133 -48.185 1.00 84.62 194 PRO A CA 1
ATOM 1576 C C . PRO A 1 194 ? 26.510 11.424 -46.859 1.00 84.62 194 PRO A C 1
ATOM 1578 O O . PRO A 1 194 ? 27.114 11.258 -45.799 1.00 84.62 194 PRO A O 1
ATOM 1581 N N . ASP A 1 195 ? 25.221 11.770 -46.903 1.00 91.06 195 ASP A N 1
ATOM 1582 C CA . ASP A 1 195 ? 24.415 12.035 -45.707 1.00 91.06 195 ASP A CA 1
ATOM 1583 C C . ASP A 1 195 ? 24.234 10.776 -44.848 1.00 91.06 195 ASP A C 1
ATOM 1585 O O . ASP A 1 195 ? 24.391 10.822 -43.628 1.00 91.06 195 ASP A O 1
ATOM 1589 N N . ILE A 1 196 ? 23.977 9.622 -45.477 1.00 87.25 196 ILE A N 1
ATOM 1590 C CA . ILE A 1 196 ? 23.807 8.342 -44.773 1.00 87.25 196 ILE A CA 1
ATOM 1591 C C . ILE A 1 196 ? 25.128 7.936 -44.123 1.00 87.25 196 ILE A C 1
ATOM 1593 O O . ILE A 1 196 ? 25.159 7.595 -42.939 1.00 87.25 196 ILE A O 1
ATOM 1597 N N . GLY A 1 197 ? 26.227 8.014 -44.878 1.00 89.50 197 GLY A N 1
ATOM 1598 C CA . GLY A 1 197 ? 27.557 7.689 -44.374 1.00 89.50 197 GLY A CA 1
ATOM 1599 C C . GLY A 1 197 ? 27.978 8.578 -43.201 1.00 89.50 197 GLY A C 1
ATOM 1600 O O . GLY A 1 197 ? 28.500 8.069 -42.208 1.00 89.50 197 GLY A O 1
ATOM 1601 N N . ALA A 1 198 ? 27.737 9.890 -43.286 1.00 90.44 198 ALA A N 1
ATOM 1602 C CA . ALA A 1 198 ? 28.084 10.842 -42.234 1.00 90.44 198 ALA A CA 1
ATOM 1603 C C . ALA A 1 198 ? 27.259 10.624 -40.956 1.00 90.44 198 ALA A C 1
ATOM 1605 O O . ALA A 1 198 ? 27.831 10.535 -39.868 1.00 90.44 198 ALA A O 1
ATOM 1606 N N . ILE A 1 199 ? 25.936 10.475 -41.084 1.00 94.75 199 ILE A N 1
ATOM 1607 C CA . ILE A 1 199 ? 25.032 10.259 -39.945 1.00 94.75 199 ILE A CA 1
ATOM 1608 C C . ILE A 1 199 ? 25.336 8.925 -39.259 1.00 94.75 199 ILE A C 1
ATOM 1610 O O . ILE A 1 199 ? 25.468 8.879 -38.038 1.00 94.75 199 ILE A O 1
ATOM 1614 N N . CYS A 1 200 ? 25.511 7.844 -40.024 1.00 93.25 200 CYS A N 1
ATOM 1615 C CA . CYS A 1 200 ? 25.800 6.533 -39.447 1.00 93.25 200 CYS A CA 1
ATOM 1616 C C . CYS A 1 200 ? 27.142 6.525 -38.703 1.00 93.25 200 CYS A C 1
ATOM 1618 O O . CYS A 1 200 ? 27.222 5.979 -37.608 1.00 93.25 200 CYS A O 1
ATOM 1620 N N . LYS A 1 201 ? 28.181 7.184 -39.236 1.00 93.12 201 LYS A N 1
ATOM 1621 C CA . LYS A 1 201 ? 29.475 7.323 -38.542 1.00 93.12 201 LYS A CA 1
ATOM 1622 C C . LYS A 1 201 ? 29.369 8.156 -37.266 1.00 93.12 201 LYS A C 1
ATOM 1624 O O . LYS A 1 201 ? 30.043 7.841 -36.293 1.00 93.12 201 LYS A O 1
ATOM 1629 N N . MET A 1 202 ? 28.549 9.205 -37.266 1.00 96.25 202 MET A N 1
ATOM 1630 C CA . MET A 1 202 ? 28.304 10.027 -36.079 1.00 96.25 202 MET A CA 1
ATOM 1631 C C . MET A 1 202 ? 27.615 9.218 -34.976 1.00 96.25 202 MET A C 1
ATOM 1633 O O . MET A 1 202 ? 28.123 9.152 -33.864 1.00 96.25 202 MET A O 1
ATOM 1637 N N . LEU A 1 203 ? 26.512 8.538 -35.303 1.00 95.31 203 LEU A N 1
ATOM 1638 C CA . LEU A 1 203 ? 25.786 7.696 -34.350 1.00 95.31 203 LEU A CA 1
ATOM 1639 C C . LEU A 1 203 ? 26.646 6.530 -33.843 1.00 95.31 203 LEU A C 1
ATOM 1641 O O . LEU A 1 203 ? 26.600 6.211 -32.660 1.00 95.31 203 LEU A O 1
ATOM 1645 N N . ALA A 1 204 ? 27.470 5.933 -34.712 1.00 94.38 204 ALA A N 1
ATOM 1646 C CA . ALA A 1 204 ? 28.383 4.866 -34.315 1.00 94.38 204 ALA A CA 1
ATOM 1647 C C . ALA A 1 204 ? 29.398 5.341 -33.268 1.00 94.38 204 ALA A C 1
ATOM 1649 O O . ALA A 1 204 ? 29.680 4.608 -32.326 1.00 94.38 204 ALA A O 1
ATOM 1650 N N . ARG A 1 205 ? 29.909 6.574 -33.404 1.00 95.44 205 ARG A N 1
ATOM 1651 C CA . ARG A 1 205 ? 30.814 7.176 -32.416 1.00 95.44 205 ARG A CA 1
ATOM 1652 C C . ARG A 1 205 ? 30.125 7.415 -31.081 1.00 95.44 205 ARG A C 1
ATOM 1654 O O . ARG A 1 205 ? 30.705 7.053 -30.073 1.00 95.44 205 ARG A O 1
ATOM 1661 N N . PHE A 1 206 ? 28.883 7.901 -31.063 1.00 96.50 206 PHE A N 1
ATOM 1662 C CA . PHE A 1 206 ? 28.133 8.033 -29.806 1.00 96.50 206 PHE A CA 1
ATOM 1663 C C . PHE A 1 206 ? 27.959 6.688 -29.093 1.00 96.50 206 PHE A C 1
ATOM 1665 O O . PHE A 1 206 ? 28.094 6.610 -27.877 1.00 96.50 206 PHE A O 1
ATOM 1672 N N . SER A 1 207 ? 27.703 5.610 -29.839 1.00 93.69 207 SER A N 1
ATOM 1673 C CA . SER A 1 207 ? 27.636 4.265 -29.259 1.00 93.69 207 SER A CA 1
ATOM 1674 C C . SER A 1 207 ? 28.999 3.751 -28.767 1.00 93.69 207 SER A C 1
ATOM 1676 O O . SER A 1 207 ? 29.039 3.018 -27.783 1.00 93.69 207 SER A O 1
ATOM 1678 N N . GLN A 1 208 ? 30.109 4.136 -29.409 1.00 94.69 208 GLN A N 1
ATOM 1679 C CA . GLN A 1 208 ? 31.464 3.824 -28.928 1.00 94.69 208 GLN A CA 1
ATOM 1680 C C . GLN A 1 208 ? 31.814 4.602 -27.660 1.00 94.69 208 GLN A C 1
ATOM 1682 O O . GLN A 1 208 ? 32.234 3.992 -26.687 1.00 94.69 208 GLN A O 1
ATOM 1687 N N . GLU A 1 209 ? 31.578 5.914 -27.653 1.00 95.38 209 GLU A N 1
ATOM 1688 C CA . GLU A 1 209 ? 31.787 6.787 -26.493 1.00 95.38 209 GLU A CA 1
ATOM 1689 C C . GLU A 1 209 ? 30.977 6.287 -25.290 1.00 95.38 209 GLU A C 1
ATOM 1691 O O . GLU A 1 209 ? 31.503 6.185 -24.189 1.00 95.38 209 GLU A O 1
ATOM 1696 N N . HIS A 1 210 ? 29.732 5.848 -25.504 1.00 92.56 210 HIS A N 1
ATOM 1697 C CA . HIS A 1 210 ? 28.930 5.256 -24.435 1.00 92.56 210 HIS A CA 1
ATOM 1698 C C . HIS A 1 210 ? 29.539 3.959 -23.874 1.00 92.56 210 HIS A C 1
ATOM 1700 O O . HIS A 1 210 ? 29.569 3.771 -22.663 1.00 92.56 210 HIS A O 1
ATOM 1706 N N . SER A 1 211 ? 30.054 3.074 -24.735 1.00 91.06 211 SER A N 1
ATOM 1707 C CA . SER A 1 211 ? 30.762 1.854 -24.309 1.00 91.06 211 SER A CA 1
ATOM 1708 C C . SER A 1 211 ? 32.041 2.182 -23.526 1.00 91.06 211 SER A C 1
ATOM 1710 O O . SER A 1 211 ? 32.344 1.515 -22.535 1.00 91.06 211 SER A O 1
ATOM 1712 N N . GLU A 1 212 ? 32.761 3.240 -23.913 1.00 92.94 212 GLU A N 1
ATOM 1713 C CA . GLU A 1 212 ? 33.940 3.747 -23.199 1.00 92.94 212 GLU A CA 1
ATOM 1714 C C . GLU A 1 212 ? 33.573 4.306 -21.815 1.00 92.94 212 GLU A C 1
ATOM 1716 O O . GLU A 1 212 ? 34.204 3.944 -20.819 1.00 92.94 212 GLU A O 1
ATOM 1721 N N . ASP A 1 213 ? 32.506 5.103 -21.728 1.00 93.38 213 ASP A N 1
ATOM 1722 C CA . ASP A 1 213 ? 31.987 5.670 -20.478 1.00 93.38 213 ASP A CA 1
ATOM 1723 C C . ASP A 1 213 ? 31.500 4.596 -19.492 1.00 93.38 213 ASP A C 1
ATOM 1725 O O . ASP A 1 213 ? 31.519 4.804 -18.276 1.00 93.38 213 ASP A O 1
ATOM 1729 N N . LEU A 1 214 ? 31.084 3.429 -19.995 1.00 89.50 214 LEU A N 1
ATOM 1730 C CA . LEU A 1 214 ? 30.669 2.290 -19.174 1.00 89.50 214 LEU A CA 1
ATOM 1731 C C . LEU A 1 214 ? 31.851 1.502 -18.590 1.00 89.50 214 LEU A C 1
ATOM 1733 O O . LEU A 1 214 ? 31.679 0.840 -17.561 1.00 89.50 214 LEU A O 1
ATOM 1737 N N . GLN A 1 215 ? 33.055 1.588 -19.172 1.00 88.50 215 GLN A N 1
ATOM 1738 C CA . GLN A 1 215 ? 34.213 0.786 -18.746 1.00 88.50 215 GLN A CA 1
ATOM 1739 C C . GLN A 1 215 ? 34.570 0.932 -17.256 1.00 88.50 215 GLN A C 1
ATOM 1741 O O . GLN A 1 215 ? 34.831 -0.091 -16.620 1.00 88.50 215 GLN A O 1
ATOM 1746 N N . PRO A 1 216 ? 34.550 2.131 -16.635 1.00 89.56 216 PRO A N 1
ATOM 1747 C CA . PRO A 1 216 ? 34.814 2.266 -15.202 1.00 89.56 216 PRO A CA 1
ATOM 1748 C C . PRO A 1 216 ? 33.782 1.540 -14.326 1.00 89.56 216 PRO A C 1
ATOM 1750 O O . PRO A 1 216 ? 34.128 1.010 -13.269 1.00 89.56 216 PRO A O 1
ATOM 1753 N N . CYS A 1 217 ? 32.515 1.495 -14.752 1.00 83.94 217 CYS A N 1
ATOM 1754 C CA . CYS A 1 217 ? 31.456 0.766 -14.053 1.00 83.94 217 CYS A CA 1
ATOM 1755 C C . CYS A 1 217 ? 31.631 -0.746 -14.211 1.00 83.94 217 CYS A C 1
ATOM 1757 O O . CYS A 1 217 ? 31.558 -1.468 -13.220 1.00 83.94 217 CYS A O 1
ATOM 1759 N N . ILE A 1 218 ? 31.935 -1.206 -15.424 1.00 83.00 218 ILE A N 1
ATOM 1760 C CA . ILE A 1 218 ? 32.208 -2.617 -15.723 1.00 83.00 218 ILE A CA 1
ATOM 1761 C C . ILE A 1 218 ? 33.408 -3.122 -14.908 1.00 83.00 218 ILE A C 1
ATOM 1763 O O . ILE A 1 218 ? 33.331 -4.156 -14.252 1.00 83.00 218 ILE A O 1
ATOM 1767 N N . GLN A 1 219 ? 34.496 -2.349 -14.846 1.00 80.56 219 GLN A N 1
ATOM 1768 C CA . GLN A 1 219 ? 35.678 -2.690 -14.043 1.00 80.56 219 GLN A CA 1
ATOM 1769 C C . GLN A 1 219 ? 35.381 -2.755 -12.540 1.00 80.56 219 GLN A C 1
ATOM 1771 O O . GLN A 1 219 ? 36.011 -3.524 -11.816 1.00 80.56 219 GLN A O 1
ATOM 1776 N N . ARG A 1 220 ? 34.437 -1.937 -12.061 1.00 79.19 220 ARG A N 1
ATOM 1777 C CA . ARG A 1 220 ? 34.069 -1.860 -10.645 1.00 79.19 220 ARG A CA 1
ATOM 1778 C C . ARG A 1 220 ? 33.124 -2.977 -10.209 1.00 79.19 220 ARG A C 1
ATOM 1780 O O . ARG A 1 220 ? 33.253 -3.452 -9.084 1.00 79.19 220 ARG A O 1
ATOM 1787 N N . TYR A 1 221 ? 32.162 -3.340 -11.050 1.00 76.62 221 TYR A N 1
ATOM 1788 C CA . TYR A 1 221 ? 31.067 -4.247 -10.688 1.00 76.62 221 TYR A CA 1
ATOM 1789 C C . TYR A 1 221 ? 31.153 -5.622 -11.367 1.00 76.62 221 TYR A C 1
ATOM 1791 O O . TYR A 1 221 ? 30.388 -6.513 -11.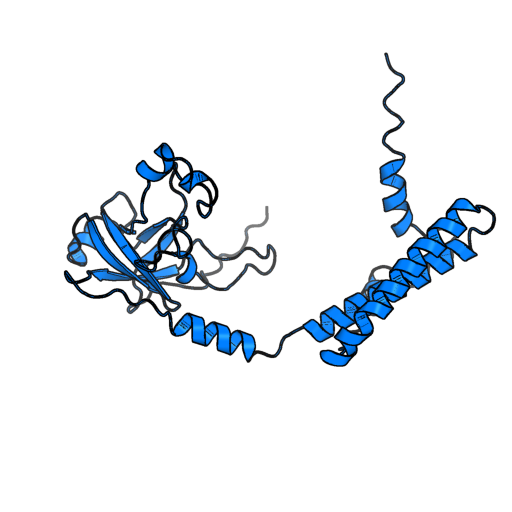009 1.00 76.62 221 TYR A O 1
ATOM 1799 N N . GLY A 1 222 ? 32.112 -5.818 -12.276 1.00 68.94 222 GLY A N 1
ATOM 1800 C CA . GLY A 1 222 ? 32.276 -7.035 -13.065 1.00 68.94 222 GLY A CA 1
ATOM 1801 C C . GLY A 1 222 ? 31.428 -7.036 -14.340 1.00 68.94 222 GLY A C 1
ATOM 1802 O O . GLY A 1 222 ? 30.487 -6.259 -14.486 1.00 68.94 222 GLY A O 1
ATOM 1803 N N . GLU A 1 223 ? 31.777 -7.937 -15.257 1.00 64.81 223 GLU A N 1
ATOM 1804 C CA . GLU A 1 223 ? 31.006 -8.269 -16.456 1.00 64.81 223 GLU A CA 1
ATOM 1805 C C . GLU A 1 223 ? 30.732 -9.770 -16.418 1.00 64.81 223 GLU A C 1
ATOM 1807 O O . GLU A 1 223 ? 31.672 -10.573 -16.420 1.00 64.81 223 GLU A O 1
ATOM 1812 N N . THR A 1 224 ? 29.464 -10.166 -16.388 1.00 57.84 224 THR A N 1
ATOM 1813 C CA . THR A 1 224 ? 29.099 -11.532 -16.763 1.00 57.84 224 THR A CA 1
ATOM 1814 C C . THR A 1 224 ? 28.578 -11.468 -18.186 1.00 57.84 224 THR A C 1
ATOM 1816 O O . THR A 1 224 ? 27.498 -10.943 -18.440 1.00 57.84 224 THR A O 1
ATOM 1819 N N . GLN A 1 225 ? 29.353 -12.001 -19.131 1.00 55.47 225 GLN A N 1
ATOM 1820 C CA . GLN A 1 225 ? 28.890 -12.190 -20.502 1.00 55.47 225 GLN A CA 1
ATOM 1821 C C . GLN A 1 225 ? 27.914 -13.367 -20.540 1.00 55.47 225 GLN A C 1
ATOM 1823 O O . GLN A 1 225 ? 28.265 -14.490 -20.920 1.00 55.47 225 GLN A O 1
ATOM 1828 N N . GLU A 1 226 ? 26.666 -13.138 -20.135 1.00 55.69 226 GLU A N 1
ATOM 1829 C CA . GLU A 1 226 ? 25.595 -13.978 -20.647 1.00 55.69 226 GLU A CA 1
ATOM 1830 C C . GLU A 1 226 ? 25.520 -13.728 -22.154 1.00 55.69 226 GLU A C 1
ATOM 1832 O O . GLU A 1 226 ? 25.144 -12.650 -22.604 1.00 55.69 226 GLU A O 1
ATOM 1837 N N . LYS A 1 227 ? 25.859 -14.747 -22.955 1.00 54.47 227 LYS A N 1
ATOM 1838 C CA . LYS A 1 227 ? 25.762 -14.739 -24.430 1.00 54.47 227 LYS A CA 1
ATOM 1839 C C . LYS A 1 227 ? 24.324 -14.588 -24.950 1.00 54.47 227 LYS A C 1
ATOM 1841 O O . LYS A 1 227 ? 24.003 -15.038 -26.044 1.00 54.47 227 LYS A O 1
ATOM 1846 N N . GLU A 1 228 ? 23.416 -14.042 -24.155 1.00 56.22 228 GLU A N 1
ATOM 1847 C CA . GLU A 1 228 ? 22.015 -13.864 -24.491 1.00 56.22 228 GLU A CA 1
ATOM 1848 C C . GLU A 1 228 ? 21.848 -12.866 -25.637 1.00 56.22 228 GLU A C 1
ATOM 1850 O O . GLU A 1 228 ? 21.034 -13.108 -26.518 1.00 56.22 228 GLU A O 1
ATOM 1855 N N . ALA A 1 229 ? 22.674 -11.814 -25.710 1.00 55.31 229 ALA A N 1
ATOM 1856 C CA . ALA A 1 229 ? 22.700 -10.906 -26.859 1.00 55.31 229 ALA A CA 1
ATOM 1857 C C . ALA A 1 229 ? 23.072 -11.638 -28.163 1.00 55.31 229 ALA A C 1
ATOM 1859 O O . ALA A 1 229 ? 22.387 -11.482 -29.176 1.00 55.31 229 ALA A O 1
ATOM 1860 N N . ASP A 1 230 ? 24.096 -12.494 -28.122 1.00 59.03 230 ASP A N 1
ATOM 1861 C CA . ASP A 1 230 ? 24.502 -13.327 -29.259 1.00 59.03 230 ASP A CA 1
ATOM 1862 C C . ASP A 1 230 ? 23.411 -14.334 -29.644 1.00 59.03 230 ASP A C 1
ATOM 1864 O O . ASP A 1 230 ? 23.062 -14.449 -30.817 1.00 59.03 230 ASP A O 1
ATOM 1868 N N . LYS A 1 231 ? 22.806 -15.020 -28.667 1.00 60.50 231 LYS A N 1
ATOM 1869 C CA . LYS A 1 231 ? 21.679 -15.936 -28.909 1.00 60.50 231 LYS A CA 1
ATOM 1870 C C . LYS A 1 231 ? 20.464 -15.202 -29.472 1.00 60.50 231 LYS A C 1
ATOM 1872 O O . LYS A 1 231 ? 19.797 -15.723 -30.357 1.00 60.50 231 LYS A O 1
ATOM 1877 N N . LEU A 1 232 ? 20.157 -14.000 -28.985 1.00 56.19 232 LEU A N 1
ATOM 1878 C CA . LEU A 1 232 ? 19.076 -13.166 -29.509 1.00 56.19 232 LEU A CA 1
ATOM 1879 C C . LEU A 1 232 ? 19.380 -12.733 -30.938 1.00 56.19 232 LEU A C 1
ATOM 1881 O O . LEU A 1 232 ? 18.482 -12.761 -31.770 1.00 56.19 232 LEU A O 1
ATOM 1885 N N . LEU A 1 233 ? 20.628 -12.387 -31.257 1.00 57.59 233 LEU A N 1
ATOM 1886 C CA . LEU A 1 233 ? 21.057 -12.140 -32.632 1.00 57.59 233 LEU A CA 1
ATOM 1887 C C . LEU A 1 233 ? 20.913 -13.396 -33.498 1.00 57.59 233 LEU A C 1
ATOM 1889 O O . LEU A 1 233 ? 20.398 -13.287 -34.605 1.00 57.59 233 LEU A O 1
ATOM 1893 N N . GLU A 1 234 ? 21.270 -14.581 -33.004 1.00 60.75 234 GLU A N 1
ATOM 1894 C CA . GLU A 1 234 ? 21.054 -15.854 -33.706 1.00 60.75 234 GLU A CA 1
ATOM 1895 C C . GLU A 1 234 ? 19.563 -16.177 -33.909 1.00 60.75 234 GLU A C 1
ATOM 1897 O O . GLU A 1 234 ? 19.180 -16.673 -34.967 1.00 60.75 234 GLU A O 1
ATOM 1902 N N . VAL A 1 235 ? 18.700 -15.869 -32.935 1.00 61.81 235 VAL A N 1
ATOM 1903 C CA . VAL A 1 235 ? 17.245 -16.105 -32.998 1.00 61.81 235 VAL A CA 1
ATOM 1904 C C . VAL A 1 235 ? 16.537 -15.074 -33.879 1.00 61.81 235 VAL A C 1
ATOM 1906 O O . VAL A 1 235 ? 15.639 -15.422 -34.645 1.00 61.81 235 VAL A O 1
ATOM 1909 N N . LEU A 1 236 ? 16.924 -13.801 -33.791 1.00 57.44 236 LEU A N 1
ATOM 1910 C CA . LEU A 1 236 ? 16.392 -12.715 -34.620 1.00 57.44 236 LEU A CA 1
ATOM 1911 C C . LEU A 1 236 ? 16.970 -12.753 -36.039 1.00 57.44 236 LEU A C 1
ATOM 1913 O O . LEU A 1 236 ? 16.361 -12.213 -36.966 1.00 57.44 236 LEU A O 1
ATOM 1917 N N . GLN A 1 237 ? 18.125 -13.393 -36.224 1.00 54.44 237 GLN A N 1
ATOM 1918 C CA . GLN A 1 237 ? 18.780 -13.596 -37.514 1.00 54.44 237 GLN A CA 1
ATOM 1919 C C . GLN A 1 237 ? 19.182 -15.068 -37.713 1.00 54.44 237 GLN A C 1
ATOM 1921 O O . GLN A 1 237 ? 20.371 -15.357 -37.896 1.00 54.44 237 GLN A O 1
ATOM 1926 N N . PRO A 1 238 ? 18.226 -16.018 -37.754 1.00 43.53 238 PRO A N 1
ATOM 1927 C CA . PRO A 1 238 ? 18.565 -17.408 -38.004 1.00 43.53 238 PRO A CA 1
ATOM 1928 C C . PRO A 1 238 ? 19.202 -17.501 -39.388 1.00 43.53 238 PRO A C 1
ATOM 1930 O O . PRO A 1 238 ? 18.696 -16.961 -40.373 1.00 43.53 238 PRO A O 1
ATOM 1933 N N . SER A 1 239 ? 20.364 -18.137 -39.438 1.00 45.22 239 SER A N 1
ATOM 1934 C CA . SER A 1 239 ? 21.251 -18.192 -40.596 1.00 45.22 239 SER A CA 1
ATOM 1935 C C . SER A 1 239 ? 20.565 -18.405 -41.969 1.00 45.22 239 SER A C 1
ATOM 1937 O O . SER A 1 239 ? 19.678 -19.235 -42.141 1.00 45.22 239 SER A O 1
ATOM 1939 N N . HIS A 1 240 ? 21.099 -17.691 -42.972 1.00 42.12 240 HIS A N 1
ATOM 1940 C CA . HIS A 1 240 ? 20.970 -17.900 -44.425 1.00 42.12 240 HIS A CA 1
ATOM 1941 C C . HIS A 1 240 ? 19.696 -17.451 -45.165 1.00 42.12 240 HIS A C 1
ATOM 1943 O O . HIS A 1 240 ? 18.964 -18.264 -45.725 1.00 42.12 240 HIS A O 1
ATOM 1949 N N . HIS A 1 241 ? 19.606 -16.149 -45.459 1.00 37.78 241 HIS A N 1
ATOM 1950 C CA . HIS A 1 241 ? 19.124 -15.692 -46.771 1.00 37.78 241 HIS A CA 1
ATOM 1951 C C . HIS A 1 241 ? 20.219 -14.894 -47.495 1.00 37.78 241 HIS A C 1
ATOM 1953 O O . HIS A 1 241 ? 20.556 -13.767 -47.134 1.00 37.78 241 HIS A O 1
ATOM 1959 N N . LYS A 1 242 ? 20.810 -15.504 -48.534 1.00 36.59 242 LYS A N 1
ATOM 1960 C CA . LYS A 1 242 ? 21.673 -14.826 -49.513 1.00 36.59 242 LYS A CA 1
ATOM 1961 C C . LYS A 1 242 ? 20.779 -13.949 -50.402 1.00 36.59 242 LYS A C 1
ATOM 1963 O O . LYS A 1 242 ? 20.313 -14.401 -51.439 1.00 36.59 242 LYS A O 1
ATOM 1968 N N . GLY A 1 243 ? 20.501 -12.716 -49.983 1.00 35.97 243 GLY A N 1
ATOM 1969 C CA . GLY A 1 243 ? 19.706 -11.761 -50.761 1.00 35.97 243 GLY A CA 1
ATOM 1970 C C . GLY A 1 243 ? 19.839 -10.320 -50.250 1.00 35.97 243 GLY A C 1
ATOM 1971 O O . GLY A 1 243 ? 20.314 -10.119 -49.133 1.00 35.97 243 GLY A O 1
ATOM 1972 N N . PRO A 1 244 ? 19.454 -9.295 -51.038 1.00 34.41 244 PRO A N 1
ATOM 1973 C CA . PRO A 1 244 ? 19.867 -7.901 -50.815 1.00 34.41 244 PRO A CA 1
ATOM 1974 C C . PRO A 1 244 ? 19.237 -7.209 -49.593 1.00 34.41 244 PRO A C 1
ATOM 1976 O O . PRO A 1 244 ? 19.605 -6.082 -49.266 1.00 34.41 244 PRO A O 1
ATOM 1979 N N . LEU A 1 245 ? 18.308 -7.859 -48.894 1.00 38.19 245 LEU A N 1
ATOM 1980 C CA . LEU A 1 245 ? 17.504 -7.279 -47.815 1.00 38.19 245 LEU A CA 1
ATOM 1981 C C . LEU A 1 245 ? 18.190 -7.429 -46.450 1.00 38.19 245 LEU A C 1
ATOM 1983 O O . LEU A 1 245 ? 17.702 -8.127 -45.570 1.00 38.19 245 LEU A O 1
ATOM 1987 N N . ARG A 1 246 ? 19.351 -6.786 -46.272 1.00 38.62 246 ARG A N 1
ATOM 1988 C CA . ARG A 1 246 ? 20.155 -6.905 -45.038 1.00 38.62 246 ARG A CA 1
ATOM 1989 C C . ARG A 1 246 ? 19.975 -5.787 -43.999 1.00 38.62 246 ARG A C 1
ATOM 1991 O O . ARG A 1 246 ? 20.705 -5.785 -43.022 1.00 38.62 246 ARG A O 1
ATOM 1998 N N . TYR A 1 247 ? 19.025 -4.862 -44.158 1.00 42.81 247 TYR A N 1
ATOM 1999 C CA . TYR A 1 247 ? 18.874 -3.723 -43.232 1.00 42.81 247 TYR A CA 1
ATOM 2000 C C . TYR A 1 247 ? 17.412 -3.289 -43.056 1.00 42.81 247 TYR A C 1
ATOM 2002 O O . TYR A 1 247 ? 17.018 -2.221 -43.514 1.00 42.81 247 TYR A O 1
ATOM 2010 N N . CYS A 1 248 ? 16.579 -4.111 -42.407 1.00 36.66 248 CYS A N 1
ATOM 2011 C CA . CYS A 1 248 ? 15.177 -3.736 -42.154 1.00 36.66 248 CYS A CA 1
ATOM 2012 C C . CYS A 1 248 ? 14.910 -3.184 -40.741 1.00 36.66 248 CYS A C 1
ATOM 2014 O O . CYS A 1 248 ? 13.926 -2.476 -40.554 1.00 36.66 248 CYS A O 1
ATOM 2016 N N . VAL A 1 249 ? 15.801 -3.391 -39.763 1.00 39.12 249 VAL A N 1
ATOM 2017 C CA . VAL A 1 249 ? 15.553 -2.901 -38.389 1.00 39.12 249 VAL A CA 1
ATOM 2018 C C . VAL A 1 249 ? 15.814 -1.391 -38.258 1.00 39.12 249 VAL A C 1
ATOM 2020 O O . VAL A 1 249 ? 15.033 -0.687 -37.626 1.00 39.12 249 VAL A O 1
ATOM 2023 N N . ILE A 1 250 ? 16.809 -0.839 -38.964 1.00 41.03 250 ILE A N 1
ATOM 2024 C CA . ILE A 1 250 ? 17.059 0.620 -38.978 1.00 41.03 250 ILE A CA 1
ATOM 2025 C C . ILE A 1 250 ? 16.073 1.364 -39.906 1.00 41.03 250 ILE A C 1
ATOM 2027 O O . ILE A 1 250 ? 15.721 2.517 -39.651 1.00 41.03 250 ILE A O 1
ATOM 2031 N N . CYS A 1 251 ? 15.527 0.698 -40.934 1.00 32.47 251 CYS A N 1
ATOM 2032 C CA . CYS A 1 251 ? 14.507 1.303 -41.801 1.00 32.47 251 CYS A CA 1
ATOM 2033 C C . CYS A 1 251 ? 13.171 1.569 -41.084 1.00 32.47 251 CYS A C 1
ATOM 2035 O O . CYS A 1 251 ? 12.426 2.443 -41.527 1.00 32.47 251 CYS A O 1
ATOM 2037 N N . MET A 1 252 ? 12.856 0.889 -39.973 1.00 35.00 252 MET A N 1
ATOM 2038 C CA . MET A 1 252 ? 11.644 1.202 -39.202 1.00 35.00 252 MET A CA 1
ATOM 2039 C C . MET A 1 252 ? 11.745 2.535 -38.450 1.00 35.00 252 MET A C 1
ATOM 2041 O O . MET A 1 252 ? 10.743 3.239 -38.345 1.00 35.00 252 MET A O 1
ATOM 2045 N N . ILE A 1 253 ? 12.942 2.943 -38.013 1.00 38.12 253 ILE A N 1
ATOM 2046 C CA . ILE A 1 253 ? 13.133 4.235 -37.333 1.00 38.12 253 ILE A CA 1
ATOM 2047 C C . ILE A 1 253 ? 13.090 5.391 -38.351 1.00 38.12 253 ILE A C 1
ATOM 2049 O O . ILE A 1 253 ? 12.446 6.410 -38.105 1.00 38.12 253 ILE A O 1
ATOM 2053 N N . ALA A 1 254 ? 13.646 5.204 -39.554 1.00 35.44 254 ALA A N 1
ATOM 2054 C CA . ALA A 1 254 ? 13.541 6.191 -40.637 1.00 35.44 254 ALA A CA 1
ATOM 2055 C C . ALA A 1 254 ? 12.133 6.253 -41.282 1.00 35.44 254 ALA A C 1
ATOM 2057 O O . ALA A 1 254 ? 11.679 7.316 -41.713 1.00 35.44 254 ALA A O 1
ATOM 2058 N N . GLY A 1 255 ? 11.403 5.132 -41.317 1.00 34.06 255 GLY A N 1
ATOM 2059 C CA . GLY A 1 255 ? 10.066 5.025 -41.914 1.00 34.06 255 GLY A CA 1
ATOM 2060 C C . GLY A 1 255 ? 8.947 5.731 -41.138 1.00 34.06 255 GLY A C 1
ATOM 2061 O O . GLY A 1 255 ? 7.910 6.052 -41.728 1.00 34.06 255 GLY A O 1
ATOM 2062 N N . CYS A 1 256 ? 9.155 6.028 -39.852 1.00 34.00 256 CYS A N 1
ATOM 2063 C CA . CYS A 1 256 ? 8.210 6.806 -39.046 1.00 34.00 256 CYS A CA 1
ATOM 2064 C C . CYS A 1 256 ? 8.271 8.315 -39.329 1.00 34.00 256 CYS A C 1
ATOM 2066 O O . CYS A 1 256 ? 7.282 9.011 -39.112 1.00 34.00 256 CYS A O 1
ATOM 2068 N N . TRP A 1 257 ? 9.375 8.832 -39.880 1.00 33.94 257 TRP A N 1
ATOM 2069 C CA . TRP A 1 257 ? 9.498 10.268 -40.156 1.00 33.94 257 TRP A CA 1
ATOM 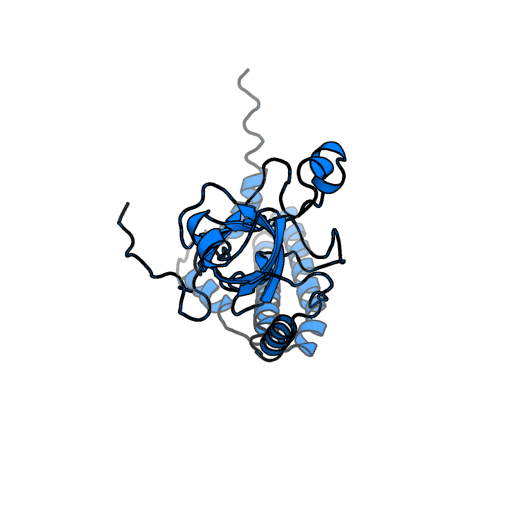2070 C C . TRP A 1 257 ? 8.944 10.672 -41.533 1.00 33.94 257 TRP A C 1
ATOM 2072 O O . TRP A 1 257 ? 8.466 11.790 -41.711 1.00 33.94 257 TRP A O 1
ATOM 2082 N N . HIS A 1 258 ? 8.916 9.752 -42.505 1.00 31.08 258 HIS A N 1
ATOM 2083 C CA . HIS A 1 258 ? 8.437 10.044 -43.865 1.00 31.08 258 HIS A CA 1
ATOM 2084 C C . HIS A 1 258 ? 6.932 9.816 -44.100 1.00 31.08 258 HIS A C 1
ATOM 2086 O O . HIS A 1 258 ? 6.404 10.250 -45.123 1.00 31.08 258 HIS A O 1
ATOM 2092 N N . ARG A 1 259 ? 6.196 9.205 -43.159 1.00 32.59 259 ARG A N 1
ATOM 2093 C CA . ARG A 1 259 ? 4.734 9.000 -43.291 1.00 32.59 259 ARG A CA 1
ATOM 2094 C C . ARG A 1 259 ? 3.863 10.187 -42.872 1.00 32.59 259 ARG A C 1
ATOM 2096 O O . ARG A 1 259 ? 2.649 10.098 -42.998 1.00 32.59 259 ARG A O 1
ATOM 2103 N N . ASN A 1 260 ? 4.450 11.317 -42.472 1.00 34.06 260 ASN A N 1
ATOM 2104 C CA . ASN A 1 260 ? 3.701 12.526 -42.099 1.00 34.06 260 ASN A CA 1
ATOM 2105 C C . ASN A 1 260 ? 3.611 13.597 -43.207 1.00 34.06 260 ASN A C 1
ATOM 2107 O O . ASN A 1 260 ? 3.267 14.744 -42.934 1.00 34.06 260 ASN A O 1
ATOM 2111 N N . ARG A 1 261 ? 3.894 13.245 -44.473 1.00 33.50 261 ARG A N 1
ATOM 2112 C CA . ARG A 1 261 ? 3.842 14.192 -45.609 1.00 33.50 261 ARG A CA 1
ATOM 2113 C C . ARG A 1 261 ? 2.808 13.880 -46.700 1.00 33.50 261 ARG A C 1
ATOM 2115 O O . ARG A 1 261 ? 2.788 14.579 -47.705 1.00 33.50 261 ARG A O 1
ATOM 2122 N N . ILE A 1 262 ? 1.928 12.890 -46.504 1.00 36.03 262 ILE A N 1
ATOM 2123 C CA . ILE A 1 262 ? 0.919 12.481 -47.511 1.00 36.03 262 ILE A CA 1
ATOM 2124 C C . ILE A 1 262 ? -0.506 13.013 -47.210 1.00 36.03 262 ILE A C 1
ATOM 2126 O O . ILE A 1 262 ? -1.391 12.907 -48.047 1.00 36.03 262 ILE A O 1
ATOM 2130 N N . TYR A 1 263 ? -0.738 13.720 -46.097 1.00 31.92 263 TYR A N 1
ATOM 2131 C CA . TYR A 1 263 ? -2.034 14.371 -45.807 1.00 31.92 263 TYR A CA 1
ATOM 2132 C C . TYR A 1 263 ? -2.018 15.895 -46.029 1.00 31.92 263 TYR A C 1
ATOM 2134 O O . TYR A 1 263 ? -2.319 16.662 -45.122 1.00 31.92 263 TYR A O 1
ATOM 2142 N N . ARG A 1 264 ? -1.667 16.360 -47.236 1.00 32.34 264 ARG A N 1
ATOM 2143 C CA . ARG A 1 264 ? -2.005 17.715 -47.737 1.00 32.34 264 ARG A CA 1
ATOM 2144 C C . ARG A 1 264 ? -2.069 17.724 -49.268 1.00 32.34 264 ARG A C 1
ATOM 2146 O O . ARG A 1 264 ? -1.155 18.198 -49.933 1.00 32.34 264 ARG A O 1
ATOM 2153 N N . SER A 1 265 ? -3.126 17.143 -49.825 1.00 34.97 265 SER A N 1
ATOM 2154 C CA . SER A 1 265 ? -3.657 17.459 -51.165 1.00 34.97 265 SER A CA 1
ATOM 2155 C C . SER A 1 265 ? -4.921 16.634 -51.411 1.00 34.97 265 SER A C 1
ATOM 2157 O O . SER A 1 265 ? -4.920 15.687 -52.183 1.00 34.97 265 SER A O 1
ATOM 2159 N N . LEU A 1 266 ? -5.986 16.973 -50.683 1.00 36.31 266 LEU A N 1
ATOM 2160 C CA . LEU A 1 266 ? -7.384 16.655 -51.002 1.00 36.31 266 LEU A CA 1
ATOM 2161 C C . LEU A 1 266 ? -8.259 17.587 -50.146 1.00 36.31 266 LEU A C 1
ATOM 2163 O O . LEU A 1 266 ? -8.761 17.200 -49.095 1.00 36.31 266 LEU A O 1
ATOM 2167 N N . CYS A 1 267 ? -8.254 18.854 -50.566 1.00 35.41 267 CYS A N 1
ATOM 2168 C CA . CYS A 1 267 ? -9.236 19.934 -50.416 1.00 35.41 267 CYS A CA 1
ATOM 2169 C C . CYS A 1 267 ? -8.602 21.178 -51.047 1.00 35.41 267 CYS A C 1
ATOM 2171 O O . CYS A 1 267 ? -7.499 21.556 -50.588 1.00 35.41 267 CYS A O 1
#

Radius of gyration: 28.31 Å; chains: 1; bounding box: 56×45×78 Å

pLDDT: mean 81.21, std 20.2, range [31.08, 98.44]

InterPro domains:
  IPR006657 Molybdopterin dinucleotide-binding domain [PF01568] (19-130)
  IPR009010 Aspartate decarboxylase-like domain superfamily [SSF50692] (6-136)

Sequence (267 aa):
MKGADYVVPHEIVDEDYPLHLTTGRVVFQFHTRTKTAHSRELNEAAPDAFIQLNGEDAERLGIEERDMLQIESRRGWAYAPARIGDIEPGHVFMPFHYGYWDNDERPRAVNEMTLYEWDPVSKQPYFKYAAVRLRKMQPGEPFEMDDPMRDEHLKEASENPRAHVADYLGLLDDSSRATAQALFAVAEKHKAEPDIGAICKMLARFSQEHSEDLQPCIQRYGETQEKEADKLLEVLQPSHHKGPLRYCVICMIAGCWHRNRIYRSLC

Organism: NCBI:txid115553

Secondary structure (DSSP, 8-state):
-PPPPP---S----SSS-EEEEEE--TT--TTSTTGGGSHHHHHHS-S--EEE-HHHHHHHT--TT-EEEEEETTEEEEEEEEE-S--TTEEEEETT--TTT--SS---GGGGS-S-B-TTT--B--S-EEEEEEEPPTTPPPP---HHHHHHHHHHHHS---THHHHHHHHHHHHHHHHHHHHHHHHH-TT-HHHHHHHHHHHHHHHHHHHHHHHHHHHH-----THHHHHHHHHS-S---SS----HHHHHHHHHHTTSSSSS--

Foldseek 3Di:
DDDDDDDDDPADADPQQQAKEFEDDDPLADALNPPSCVDPVSCVVDVAKEKEAEPVVCVVQVHDFQFWKWKDAPQGIWIHGYDHDDDDHRYIYIYQNDACPRDQQTGRHLCSQADPDADPPPRHGGRGIGRIDMDGDDVPDGHDRDRVNVVVVVVVVVVPPPPCVQVVLQVLLVVLQVQLVVLCVQLVVPVVPVVSNVVSNVSSVVSVVVSVVSVVVCVVSHHDPPCVVVVVCCVVQVDDDPDDPPDDVVVVVVVVVPVPPPPPDDD